Protein AF-A0A6G2JZ15-F1 (afdb_monomer_lite)

pLDDT: mean 70.69, std 23.56, range [24.02, 97.19]

Structure (mmCIF, N/CA/C/O backbone):
data_AF-A0A6G2JZ15-F1
#
_entry.id   AF-A0A6G2JZ15-F1
#
loop_
_atom_site.group_PDB
_atom_site.id
_atom_site.type_symbol
_atom_site.label_atom_id
_atom_site.label_alt_id
_atom_site.label_comp_id
_atom_site.label_asym_id
_atom_site.label_entity_id
_atom_site.label_seq_id
_atom_site.pdbx_PDB_ins_code
_atom_site.Cartn_x
_atom_site.Cartn_y
_atom_site.Cartn_z
_atom_site.occupancy
_atom_site.B_iso_or_equiv
_atom_site.auth_seq_id
_atom_site.auth_comp_id
_atom_site.auth_asym_id
_atom_site.auth_atom_id
_atom_site.pdbx_PDB_model_num
ATOM 1 N N . MET A 1 1 ? -26.105 -40.614 -36.475 1.00 41.75 1 MET A N 1
ATOM 2 C CA . MET A 1 1 ? -25.447 -39.891 -35.367 1.00 41.75 1 MET A CA 1
ATOM 3 C C . MET A 1 1 ? -25.647 -38.394 -35.591 1.00 41.75 1 MET A C 1
ATOM 5 O O . MET A 1 1 ? -24.882 -37.820 -36.356 1.00 41.75 1 MET A O 1
ATOM 9 N N . PRO A 1 2 ? -26.712 -37.770 -35.061 1.00 39.75 2 PRO A N 1
ATOM 10 C CA . PRO A 1 2 ? -26.898 -36.327 -35.156 1.00 39.75 2 PRO A CA 1
ATOM 11 C C . PRO A 1 2 ? -26.255 -35.610 -33.960 1.00 39.75 2 PRO A C 1
ATOM 13 O O . PRO A 1 2 ? -26.324 -36.085 -32.828 1.00 39.75 2 PRO A O 1
ATOM 16 N N . GLY A 1 3 ? -25.600 -34.485 -34.250 1.00 32.16 3 GLY A N 1
ATOM 17 C CA . GLY A 1 3 ? -24.850 -33.664 -33.303 1.00 32.16 3 GLY A CA 1
ATOM 18 C C . GLY A 1 3 ? -25.721 -32.895 -32.309 1.00 32.16 3 GLY A C 1
ATOM 19 O O . GLY A 1 3 ? -26.796 -32.397 -32.639 1.00 32.16 3 GLY A O 1
ATOM 20 N N . HIS A 1 4 ? -25.204 -32.786 -31.088 1.00 34.00 4 HIS A N 1
ATOM 21 C CA . HIS A 1 4 ? -25.719 -31.948 -30.010 1.00 34.00 4 HIS A CA 1
ATOM 22 C C . HIS A 1 4 ? -25.385 -30.463 -30.245 1.00 34.00 4 HIS A C 1
ATOM 24 O O . HIS A 1 4 ? -24.218 -30.145 -30.471 1.00 34.00 4 HIS A O 1
ATOM 30 N N . PRO A 1 5 ? -26.346 -29.534 -30.099 1.00 42.03 5 PRO A N 1
ATOM 31 C CA . PRO A 1 5 ? -26.052 -28.130 -29.846 1.00 42.03 5 PRO A CA 1
ATOM 32 C C . PRO A 1 5 ? -26.036 -27.829 -28.336 1.00 42.03 5 PRO A C 1
ATOM 34 O O . PRO A 1 5 ? -26.905 -28.272 -27.582 1.00 42.03 5 PRO A O 1
ATOM 37 N N . HIS A 1 6 ? -25.038 -27.053 -27.903 1.00 35.47 6 HIS A N 1
ATOM 38 C CA . HIS A 1 6 ? -24.908 -26.502 -26.549 1.00 35.47 6 HIS A CA 1
ATOM 39 C C . HIS A 1 6 ? -26.032 -25.491 -26.218 1.00 35.47 6 HIS A C 1
ATOM 41 O O . HIS A 1 6 ? -26.515 -24.801 -27.119 1.00 35.47 6 HIS A O 1
ATOM 47 N N . PRO A 1 7 ? -26.446 -25.355 -24.940 1.00 41.28 7 PRO A N 1
ATOM 48 C CA . PRO A 1 7 ? -27.577 -24.517 -24.555 1.00 41.28 7 PRO A CA 1
ATOM 49 C C . PRO A 1 7 ? -27.180 -23.054 -24.282 1.00 41.28 7 PRO A C 1
ATOM 51 O O . PRO A 1 7 ? -26.244 -22.770 -23.539 1.00 41.28 7 PRO A O 1
ATOM 54 N N . PHE A 1 8 ? -27.961 -22.119 -24.829 1.00 33.62 8 PHE A N 1
ATOM 55 C CA . PHE A 1 8 ? -28.006 -20.713 -24.410 1.00 33.62 8 PHE A CA 1
ATOM 56 C C . PHE A 1 8 ? -28.680 -20.571 -23.026 1.00 33.62 8 PHE A C 1
ATOM 58 O O . PHE A 1 8 ? -29.652 -21.285 -22.753 1.00 33.62 8 PHE A O 1
ATOM 65 N N . PRO A 1 9 ? -28.259 -19.628 -22.160 1.00 36.09 9 PRO A N 1
ATOM 66 C CA . PRO A 1 9 ? -28.927 -19.390 -20.885 1.00 36.09 9 PRO A CA 1
ATOM 67 C C . PRO A 1 9 ? -30.258 -18.637 -21.065 1.00 36.09 9 PRO A C 1
ATOM 69 O O . PRO A 1 9 ? -30.364 -17.653 -21.798 1.00 36.09 9 PRO A O 1
ATOM 72 N N . ARG A 1 10 ? -31.290 -19.112 -20.357 1.00 32.16 10 ARG A N 1
ATOM 73 C CA . ARG A 1 10 ? -32.639 -18.529 -20.299 1.00 32.16 10 ARG A CA 1
ATOM 74 C C . ARG A 1 10 ? -32.637 -17.193 -19.545 1.00 32.16 10 ARG A C 1
ATOM 76 O O . ARG A 1 10 ? -32.339 -17.144 -18.357 1.00 32.16 10 ARG A O 1
ATOM 83 N N . ILE A 1 11 ? -33.073 -16.133 -20.222 1.00 32.88 11 ILE A N 1
ATOM 84 C CA . ILE A 1 11 ? -33.403 -14.826 -19.639 1.00 32.88 11 ILE A CA 1
ATOM 85 C C . ILE A 1 11 ? -34.788 -14.926 -18.984 1.00 32.88 11 ILE A C 1
ATOM 87 O O . ILE A 1 11 ? -35.791 -15.097 -19.678 1.00 32.88 11 ILE A O 1
ATOM 91 N N . ALA A 1 12 ? -34.869 -14.797 -17.660 1.00 32.50 12 ALA A N 1
ATOM 92 C CA . ALA A 1 12 ? -36.145 -14.683 -16.957 1.00 32.50 12 ALA A CA 1
ATOM 93 C C . ALA A 1 12 ? -36.589 -13.210 -16.914 1.00 32.50 12 ALA A C 1
ATOM 95 O O . ALA A 1 12 ? -36.012 -12.395 -16.196 1.00 32.50 12 ALA A O 1
ATOM 96 N N . ARG A 1 13 ? -37.625 -12.854 -17.685 1.00 29.16 13 ARG A N 1
ATOM 97 C CA . ARG A 1 13 ? -38.306 -11.553 -17.580 1.00 29.16 13 ARG A CA 1
ATOM 98 C C . ARG A 1 13 ? -39.333 -11.623 -16.449 1.00 29.16 13 ARG A C 1
ATOM 100 O O . ARG A 1 13 ? -40.233 -12.455 -16.502 1.00 29.16 13 ARG A O 1
ATOM 107 N N . ARG A 1 14 ? -39.233 -10.740 -15.453 1.00 31.69 14 ARG A N 1
ATOM 108 C CA . ARG A 1 14 ? -40.329 -10.472 -14.509 1.00 31.69 14 ARG A CA 1
ATOM 109 C C . ARG A 1 14 ? -41.093 -9.228 -14.958 1.00 31.69 14 ARG A C 1
ATOM 111 O O . ARG A 1 14 ? -40.516 -8.154 -15.087 1.00 31.69 14 ARG A O 1
ATOM 118 N N . THR A 1 15 ? -42.387 -9.403 -15.193 1.00 33.66 15 THR A N 1
ATOM 119 C CA . THR A 1 15 ? -43.374 -8.347 -15.453 1.00 33.66 15 THR A CA 1
ATOM 120 C C . THR A 1 15 ? -43.718 -7.628 -14.139 1.00 33.66 15 THR A C 1
ATOM 122 O O . THR A 1 15 ? -43.907 -8.315 -13.132 1.00 33.66 15 THR A O 1
ATOM 125 N N . PRO A 1 16 ? -43.818 -6.287 -14.097 1.00 34.91 16 PRO A N 1
ATOM 126 C CA . PRO A 1 16 ? -44.194 -5.571 -12.882 1.00 34.91 16 PRO A CA 1
ATOM 127 C C . PRO A 1 16 ? -45.724 -5.468 -12.745 1.00 34.91 16 PRO A C 1
ATOM 129 O O . PRO A 1 16 ? -46.408 -5.027 -13.667 1.00 34.91 16 PRO A O 1
ATOM 132 N N . LEU A 1 17 ? -46.252 -5.850 -11.577 1.00 33.03 17 LEU A N 1
ATOM 133 C CA . LEU A 1 17 ? -47.589 -5.463 -11.111 1.00 33.03 17 LEU A CA 1
ATOM 134 C C . LEU A 1 17 ? -47.520 -4.040 -10.536 1.00 33.03 17 LEU A C 1
ATOM 136 O O . LEU A 1 17 ? -46.577 -3.699 -9.822 1.00 33.03 17 LEU A O 1
ATOM 140 N N . GLY A 1 18 ? -48.489 -3.203 -10.911 1.00 27.67 18 GLY A N 1
ATOM 141 C CA . GLY A 1 18 ? -48.449 -1.754 -10.731 1.00 27.67 18 GLY A CA 1
ATOM 142 C C . GLY A 1 18 ? -49.024 -1.199 -9.423 1.00 27.67 18 GLY A C 1
ATOM 143 O O . GLY A 1 18 ? -49.973 -1.752 -8.883 1.00 27.67 18 GLY A O 1
ATOM 144 N N . SER A 1 19 ? -48.493 -0.010 -9.074 1.00 29.89 19 SER A N 1
ATOM 145 C CA . SER A 1 19 ? -49.139 1.213 -8.516 1.00 29.89 19 SER A CA 1
ATOM 146 C C . SER A 1 19 ? -49.898 1.136 -7.167 1.00 29.89 19 SER A C 1
ATOM 148 O O . SER A 1 19 ? -50.261 0.040 -6.762 1.00 29.89 19 SER A O 1
ATOM 150 N N . PRO A 1 20 ? -50.196 2.260 -6.455 1.00 38.38 20 PRO A N 1
ATOM 151 C CA . PRO A 1 20 ? -50.029 3.688 -6.805 1.00 38.38 20 PRO A CA 1
ATOM 152 C C . PRO A 1 20 ? -49.422 4.591 -5.692 1.00 38.38 20 PRO A C 1
ATOM 154 O O . PRO A 1 20 ? -49.645 4.363 -4.512 1.00 38.38 20 PRO A O 1
ATOM 157 N N . TRP A 1 21 ? -48.757 5.695 -6.062 1.00 24.89 21 TRP A N 1
ATOM 158 C CA . TRP A 1 21 ? -48.617 6.909 -5.225 1.00 24.89 21 TRP A CA 1
ATOM 159 C C . TRP A 1 21 ? -48.702 8.169 -6.122 1.00 24.89 21 TRP A C 1
ATOM 161 O O . TRP A 1 21 ? -48.494 8.057 -7.334 1.00 24.89 21 TRP A O 1
ATOM 171 N N . PRO A 1 22 ? -49.110 9.335 -5.581 1.00 33.03 22 PRO A N 1
ATOM 172 C CA . PRO A 1 22 ? -49.890 10.336 -6.302 1.00 33.03 22 PRO A CA 1
ATOM 173 C C . PRO A 1 22 ? -49.058 11.373 -7.067 1.00 33.03 22 PRO A C 1
ATOM 175 O O . PRO A 1 22 ? -47.910 11.672 -6.749 1.00 33.03 22 PRO A O 1
ATOM 178 N N . ARG A 1 23 ? -49.718 11.952 -8.077 1.00 28.72 23 ARG A N 1
ATOM 179 C CA . ARG A 1 23 ? -49.274 13.090 -8.888 1.00 28.72 23 ARG A CA 1
ATOM 180 C C . ARG A 1 23 ? -49.108 14.346 -8.025 1.00 28.72 23 ARG A C 1
ATOM 182 O O . ARG A 1 23 ? -50.078 14.798 -7.425 1.00 28.72 23 ARG A O 1
ATOM 189 N N . ALA A 1 24 ? -47.929 14.959 -8.075 1.00 27.89 24 ALA A N 1
ATOM 190 C CA . ALA A 1 24 ? -47.740 16.371 -7.767 1.00 27.89 24 ALA A CA 1
ATOM 191 C C . ALA A 1 24 ? -47.213 17.067 -9.028 1.00 27.89 24 ALA A C 1
ATOM 193 O O . ALA A 1 24 ? -46.117 16.783 -9.509 1.00 27.89 24 ALA A O 1
ATOM 194 N N . CYS A 1 25 ? -48.059 17.925 -9.589 1.00 26.14 25 CYS A N 1
ATOM 195 C CA . CYS A 1 25 ? -47.770 18.805 -10.710 1.00 26.14 25 CYS A CA 1
ATOM 196 C C . CYS A 1 25 ? -46.835 19.929 -10.257 1.00 26.14 25 CYS A C 1
ATOM 198 O O . CYS A 1 25 ? -47.159 20.604 -9.286 1.00 26.14 25 CYS A O 1
ATOM 200 N N . TRP A 1 26 ? -45.761 20.198 -10.999 1.00 25.55 26 TRP A N 1
ATOM 201 C CA . TRP A 1 26 ? -45.122 21.515 -11.007 1.00 25.55 26 TRP A CA 1
ATOM 202 C C . TRP A 1 26 ? -44.773 21.894 -12.442 1.00 25.55 26 TRP A C 1
ATOM 204 O O . TRP A 1 26 ? -44.140 21.131 -13.171 1.00 25.55 26 TRP A O 1
ATOM 214 N N . GLY A 1 27 ? -45.317 23.042 -12.847 1.00 25.28 27 GLY A N 1
ATOM 215 C CA . GLY A 1 27 ? -45.256 23.596 -14.189 1.00 25.28 27 GLY A CA 1
ATOM 216 C C . GLY A 1 27 ? -43.895 24.190 -14.533 1.00 25.28 27 GLY A C 1
ATOM 217 O O . GLY A 1 27 ? -43.147 24.655 -13.676 1.00 25.28 27 GLY A O 1
ATOM 218 N N . ILE A 1 28 ? -43.619 24.160 -15.830 1.00 26.28 28 ILE A N 1
ATOM 219 C CA . ILE A 1 28 ? -42.477 24.772 -16.500 1.00 26.28 28 ILE A CA 1
ATOM 220 C C . ILE A 1 28 ? -42.764 26.271 -16.648 1.00 26.28 28 ILE A C 1
ATOM 222 O O . ILE A 1 28 ? -43.825 26.644 -17.148 1.00 26.28 28 ILE A O 1
ATOM 226 N N . GLN A 1 29 ? -41.821 27.122 -16.244 1.00 29.83 29 GLN A N 1
ATOM 227 C CA . GLN A 1 29 ? -41.781 28.531 -16.634 1.00 29.83 29 GLN A CA 1
ATOM 228 C C . GLN A 1 29 ? -40.379 28.879 -17.135 1.00 29.83 29 GLN A C 1
ATOM 230 O O . GLN A 1 29 ? -39.390 28.750 -16.413 1.00 29.83 29 GLN A O 1
ATOM 235 N N . ASP A 1 30 ? -40.335 29.309 -18.395 1.00 29.39 30 ASP A N 1
ATOM 236 C CA . ASP A 1 30 ? -39.179 29.872 -19.080 1.00 29.39 30 ASP A CA 1
ATOM 237 C C . ASP A 1 30 ? -38.808 31.240 -18.490 1.00 29.39 30 ASP A C 1
ATOM 239 O O . ASP A 1 30 ? -39.641 32.142 -18.402 1.00 29.39 30 ASP A O 1
ATOM 243 N N . GLY A 1 31 ? -37.532 31.420 -18.142 1.00 28.84 31 GLY A N 1
ATOM 244 C CA . GLY A 1 31 ? -36.977 32.691 -17.676 1.00 28.84 31 GLY A CA 1
ATOM 245 C C . GLY A 1 31 ? -35.624 32.974 -18.322 1.00 28.84 31 GLY A C 1
ATOM 246 O O . GLY A 1 31 ? -34.606 32.418 -17.917 1.00 28.84 31 GLY A O 1
ATOM 247 N N . ARG A 1 32 ? -35.613 33.850 -19.335 1.00 29.09 32 ARG A N 1
ATOM 248 C CA . ARG A 1 32 ? -34.398 34.452 -19.917 1.00 29.09 32 ARG A CA 1
ATOM 249 C C . ARG A 1 32 ? -33.651 35.279 -18.856 1.00 29.09 32 ARG A C 1
ATOM 251 O O . ARG A 1 32 ? -34.316 35.998 -18.114 1.00 29.09 32 ARG A O 1
ATOM 258 N N . PRO A 1 33 ? -32.308 35.307 -18.835 1.00 32.69 33 PRO A N 1
ATOM 259 C CA . PRO A 1 33 ? -31.580 36.265 -18.014 1.00 32.69 33 PRO A CA 1
ATOM 260 C C . PRO A 1 33 ? -31.367 37.596 -18.754 1.00 32.69 33 PRO A C 1
ATOM 262 O O . PRO A 1 33 ? -30.833 37.650 -19.862 1.00 32.69 33 PRO A O 1
ATOM 265 N N . SER A 1 34 ? -31.791 38.679 -18.106 1.00 29.12 34 SER A N 1
ATOM 266 C CA . SER A 1 34 ? -31.573 40.078 -18.476 1.00 29.12 34 SER A CA 1
ATOM 267 C C . SER A 1 34 ? -30.315 40.649 -17.808 1.00 29.12 34 SER A C 1
ATOM 269 O O . SER A 1 34 ? -30.103 40.486 -16.609 1.00 29.12 34 SER A O 1
ATOM 271 N N . VAL A 1 35 ? -29.509 41.350 -18.605 1.00 34.22 35 VAL A N 1
ATOM 272 C CA . VAL A 1 35 ? -28.308 42.120 -18.234 1.00 34.22 35 VAL A CA 1
ATOM 273 C C . VAL A 1 35 ? -28.685 43.400 -17.471 1.00 34.22 35 VAL A C 1
ATOM 275 O O . VAL A 1 35 ? -29.607 44.086 -17.916 1.00 34.22 35 VAL A O 1
ATOM 278 N N . PRO A 1 36 ? -27.938 43.823 -16.432 1.00 31.14 36 PRO A N 1
ATOM 279 C CA . PRO A 1 36 ? -27.950 45.206 -15.977 1.00 31.14 36 PRO A CA 1
ATOM 280 C C . PRO A 1 36 ? -26.708 45.991 -16.425 1.00 31.14 36 PRO A C 1
ATOM 282 O O . PRO A 1 36 ? -25.577 45.508 -16.447 1.00 31.14 36 PRO A O 1
ATOM 285 N N . ARG A 1 37 ? -26.994 47.240 -16.797 1.00 28.45 37 ARG A N 1
ATOM 286 C CA . ARG A 1 37 ? -26.118 48.303 -17.295 1.00 28.45 37 ARG A CA 1
ATOM 287 C C . ARG A 1 37 ? -25.274 48.943 -16.184 1.00 28.45 37 ARG A C 1
ATOM 289 O O . ARG A 1 37 ? -25.661 48.969 -15.022 1.00 28.45 37 ARG A O 1
ATOM 296 N N . GLN A 1 38 ? -24.162 49.522 -16.628 1.00 30.66 38 GLN A N 1
ATOM 297 C CA . GLN A 1 38 ? -23.183 50.343 -15.910 1.00 30.66 38 GLN A CA 1
ATOM 298 C C . GLN A 1 38 ? -23.761 51.620 -15.269 1.00 30.66 38 GLN A C 1
ATOM 300 O O . GLN A 1 38 ? -24.645 52.259 -15.837 1.00 30.66 38 GLN A O 1
ATOM 305 N N . GLY A 1 39 ? -23.135 52.048 -14.168 1.00 27.88 39 GLY A N 1
ATOM 306 C CA . GLY A 1 39 ? -23.089 53.431 -13.682 1.00 27.88 39 GLY A CA 1
ATOM 307 C C . GLY A 1 39 ? -21.654 53.744 -13.240 1.00 27.88 39 GLY A C 1
ATOM 308 O O . GLY A 1 39 ? -21.039 52.927 -12.557 1.00 27.88 39 GLY A O 1
ATOM 309 N N . GLY A 1 40 ? -21.097 54.865 -13.705 1.00 26.53 40 GLY A N 1
ATOM 310 C CA . GLY A 1 40 ? -19.699 55.257 -13.503 1.00 26.53 40 GLY A CA 1
ATOM 311 C C . GLY A 1 40 ? -19.504 56.429 -12.539 1.00 26.53 40 GLY A C 1
ATOM 312 O O . GLY A 1 40 ? -20.448 57.158 -12.257 1.00 26.53 40 GLY A O 1
ATOM 313 N N . ALA A 1 41 ? -18.256 56.572 -12.078 1.00 27.66 41 ALA A N 1
ATOM 314 C CA . ALA A 1 41 ? -17.522 57.753 -11.575 1.00 27.66 41 ALA A CA 1
ATOM 315 C C . ALA A 1 41 ? -16.411 57.204 -10.653 1.00 27.66 41 ALA A C 1
ATOM 317 O O . ALA A 1 41 ? -16.702 56.367 -9.811 1.00 27.66 41 ALA A O 1
ATOM 318 N N . GLY A 1 42 ? -15.128 57.546 -10.696 1.00 24.67 42 GLY A N 1
ATOM 319 C CA . GLY A 1 42 ? -14.306 58.475 -11.462 1.00 24.67 42 GLY A CA 1
ATOM 320 C C . GLY A 1 42 ? -13.011 58.654 -10.651 1.00 24.67 42 GLY A C 1
ATOM 321 O O . GLY A 1 42 ? -13.115 58.794 -9.439 1.00 24.67 42 GLY A O 1
ATOM 322 N N . ALA A 1 43 ? -11.823 58.605 -11.272 1.00 27.53 43 ALA A N 1
ATOM 323 C CA . ALA A 1 43 ? -10.600 59.278 -10.793 1.00 27.53 43 ALA A CA 1
ATOM 324 C C . ALA A 1 43 ? -9.376 59.040 -11.714 1.00 27.53 43 ALA A C 1
ATOM 326 O O . ALA A 1 43 ? -8.836 57.944 -11.775 1.00 27.53 43 ALA A O 1
ATOM 327 N N . VAL A 1 44 ? -8.963 60.131 -12.374 1.00 29.38 44 VAL A N 1
ATOM 328 C CA . VAL A 1 44 ? -7.591 60.681 -12.508 1.00 29.38 44 VAL A CA 1
ATOM 329 C C . VAL A 1 44 ? -6.472 59.885 -13.236 1.00 29.38 44 VAL A C 1
ATOM 331 O O . VAL A 1 44 ? -5.795 59.036 -12.672 1.00 29.38 44 VAL A O 1
ATOM 334 N N . ALA A 1 45 ? -6.270 60.291 -14.501 1.00 25.16 45 ALA A N 1
ATOM 335 C CA . ALA A 1 45 ? -5.042 60.579 -15.285 1.00 25.16 45 ALA A CA 1
ATOM 336 C C . ALA A 1 45 ? -3.628 60.329 -14.669 1.00 25.16 45 ALA A C 1
ATOM 338 O O . ALA A 1 45 ? -3.310 60.930 -13.649 1.00 25.16 45 ALA A O 1
ATOM 339 N N . THR A 1 46 ? -2.816 59.394 -15.222 1.00 24.56 46 THR A N 1
ATOM 340 C CA . THR A 1 46 ? -1.653 59.508 -16.191 1.00 24.56 46 THR A CA 1
ATOM 341 C C . THR A 1 46 ? -0.329 60.071 -15.621 1.00 24.56 46 THR A C 1
ATOM 343 O O . THR A 1 46 ? -0.397 60.828 -14.659 1.00 24.56 46 THR A O 1
ATOM 346 N N . PRO A 1 47 ? 0.874 59.842 -16.224 1.00 36.03 47 PRO A N 1
ATOM 347 C CA . PRO A 1 47 ? 1.310 58.968 -17.345 1.00 36.03 47 PRO A CA 1
ATOM 348 C C . PRO A 1 47 ? 2.549 58.099 -16.966 1.00 36.03 47 PRO A C 1
ATOM 350 O O . PRO A 1 47 ? 3.039 58.192 -15.853 1.00 36.03 47 PRO A O 1
ATOM 353 N N . GLY A 1 48 ? 3.170 57.218 -17.752 1.00 24.02 48 GLY A N 1
ATOM 354 C CA . GLY A 1 48 ? 3.133 56.769 -19.144 1.00 24.02 48 GLY A CA 1
ATOM 355 C C . GLY A 1 48 ? 4.465 56.032 -19.402 1.00 24.02 48 GLY A C 1
ATOM 356 O O . GLY A 1 48 ? 5.435 56.327 -18.713 1.00 24.02 48 GLY A O 1
ATOM 357 N N . LEU A 1 49 ? 4.511 55.073 -20.334 1.00 27.66 49 LEU A N 1
ATOM 358 C CA . LEU A 1 49 ? 5.671 54.753 -21.195 1.00 27.66 49 LEU A CA 1
ATOM 359 C C . LEU A 1 49 ? 5.355 53.525 -22.069 1.00 27.66 49 LEU A C 1
ATOM 361 O O . LEU A 1 49 ? 5.272 52.399 -21.594 1.00 27.66 49 LEU A O 1
ATOM 365 N N . THR A 1 50 ? 5.131 53.838 -23.349 1.00 29.45 50 THR A N 1
ATOM 366 C CA . THR A 1 50 ? 5.566 53.137 -24.574 1.00 29.45 50 THR A CA 1
ATOM 367 C C . THR A 1 50 ? 5.456 51.614 -24.691 1.00 29.45 50 THR A C 1
ATOM 369 O O . THR A 1 50 ? 6.124 50.842 -24.012 1.00 29.45 50 THR A O 1
ATOM 372 N N . GLN A 1 51 ? 4.672 51.236 -25.704 1.00 29.33 51 GLN A N 1
ATOM 373 C CA . GLN A 1 51 ? 4.674 49.962 -26.413 1.00 29.33 51 GLN A CA 1
ATOM 374 C C . GLN A 1 51 ? 6.075 49.582 -26.911 1.00 29.33 51 GLN A C 1
ATOM 376 O O . GLN A 1 51 ? 6.775 50.432 -27.456 1.00 29.33 51 GLN A O 1
ATOM 381 N N . ASP A 1 52 ? 6.391 48.289 -26.857 1.00 26.27 52 ASP A N 1
ATOM 382 C CA . ASP A 1 52 ? 7.158 47.653 -27.923 1.00 26.27 52 ASP A CA 1
ATOM 383 C C . ASP A 1 52 ? 6.563 46.272 -28.233 1.00 26.27 52 ASP A C 1
ATOM 385 O O . ASP A 1 52 ? 6.168 45.515 -27.341 1.00 26.27 52 ASP A O 1
ATOM 389 N N . VAL A 1 53 ? 6.411 46.005 -29.525 1.00 28.44 53 VAL A N 1
ATOM 390 C CA . VAL A 1 53 ? 5.758 44.838 -30.111 1.00 28.44 53 VAL A CA 1
ATOM 391 C C . VAL A 1 53 ? 6.845 43.987 -30.745 1.00 28.44 53 VAL A C 1
ATOM 393 O O . VAL A 1 53 ? 7.507 44.422 -31.677 1.00 28.44 53 VAL A O 1
ATOM 396 N N . GLY A 1 54 ? 6.925 42.727 -30.323 1.00 26.34 54 GLY A N 1
ATOM 397 C CA . GLY A 1 54 ? 7.468 41.659 -31.156 1.00 26.34 54 GLY A CA 1
ATOM 398 C C . GLY A 1 54 ? 8.786 41.070 -30.678 1.00 26.34 54 GLY A C 1
ATOM 399 O O . GLY A 1 54 ? 9.857 41.558 -31.006 1.00 26.34 54 GLY A O 1
ATOM 400 N N . SER A 1 55 ? 8.712 39.901 -30.043 1.00 27.64 55 SER A N 1
ATOM 401 C CA . SER A 1 55 ? 9.626 38.798 -30.362 1.00 27.64 55 SER A CA 1
ATOM 402 C C . SER A 1 55 ? 8.944 37.476 -30.013 1.00 27.64 55 SER A C 1
ATOM 404 O O . SER A 1 55 ? 8.697 37.168 -28.849 1.00 27.64 55 SER A O 1
ATOM 406 N N . VAL A 1 56 ? 8.601 36.703 -31.040 1.00 31.11 56 VAL A N 1
ATOM 407 C CA . VAL A 1 56 ? 8.218 35.292 -30.917 1.00 31.11 56 VAL A CA 1
ATOM 408 C C . VAL A 1 56 ? 9.452 34.528 -30.415 1.00 31.11 56 VAL A C 1
ATOM 410 O O . VAL A 1 56 ? 10.500 34.645 -31.052 1.00 31.11 56 VAL A O 1
ATOM 413 N N . PRO A 1 57 ? 9.393 33.771 -29.303 1.00 32.25 57 PRO A N 1
ATOM 414 C CA . PRO A 1 57 ? 10.542 32.987 -28.875 1.00 32.25 57 PRO A CA 1
ATOM 415 C C . PRO A 1 57 ? 10.774 31.810 -29.844 1.00 32.25 57 PRO A C 1
ATOM 417 O O . PRO A 1 57 ? 9.807 31.187 -30.295 1.00 32.25 57 PRO A O 1
ATOM 420 N N . PRO A 1 58 ? 12.038 31.500 -30.186 1.00 32.97 58 PRO A N 1
ATOM 421 C CA . PRO A 1 58 ? 12.379 30.404 -31.088 1.00 32.97 58 PRO A CA 1
ATOM 422 C C . PRO A 1 58 ? 12.047 29.039 -30.456 1.00 32.97 58 PRO A C 1
ATOM 424 O O . PRO A 1 58 ? 11.935 28.930 -29.231 1.00 32.97 58 PRO A O 1
ATOM 427 N N . PRO A 1 59 ? 11.889 27.972 -31.262 1.00 28.69 59 PRO A N 1
ATOM 428 C CA . PRO A 1 59 ? 11.630 26.638 -30.737 1.00 28.69 59 PRO A CA 1
ATOM 429 C C . PRO A 1 59 ? 12.839 26.151 -29.926 1.00 28.69 59 PRO A C 1
ATOM 431 O O . PRO A 1 59 ? 13.939 26.030 -30.461 1.00 28.69 59 PRO A O 1
ATOM 434 N N . LEU A 1 60 ? 12.616 25.850 -28.643 1.00 30.05 60 LEU A N 1
ATOM 435 C CA . LEU A 1 60 ? 13.571 25.201 -27.740 1.00 30.05 60 LEU A CA 1
ATOM 436 C C . LEU A 1 60 ? 13.888 23.775 -28.232 1.00 30.05 60 LEU A C 1
ATOM 438 O O . LEU A 1 60 ? 13.321 22.787 -27.768 1.00 30.05 60 LEU A O 1
ATOM 442 N N . ARG A 1 61 ? 14.805 23.675 -29.194 1.00 33.25 61 ARG A N 1
ATOM 443 C CA . ARG A 1 61 ? 15.827 22.626 -29.183 1.00 33.25 61 ARG A CA 1
ATOM 444 C C . ARG A 1 61 ? 16.869 23.053 -28.143 1.00 33.25 61 ARG A C 1
ATOM 446 O O . ARG A 1 61 ? 17.167 24.236 -28.051 1.00 33.25 61 ARG A O 1
ATOM 453 N N . ASP A 1 62 ? 17.350 22.091 -27.363 1.00 29.67 62 ASP A N 1
ATOM 454 C CA . ASP A 1 62 ? 18.434 22.227 -26.370 1.00 29.67 62 ASP A CA 1
ATOM 455 C C . ASP A 1 62 ? 18.011 22.597 -24.932 1.00 29.67 62 ASP A C 1
ATOM 457 O O . ASP A 1 62 ? 18.600 23.447 -24.274 1.00 29.67 62 ASP A O 1
ATOM 461 N N . ALA A 1 63 ? 17.014 21.881 -24.396 1.00 25.98 63 ALA A N 1
ATOM 462 C CA . ALA A 1 63 ? 16.714 21.827 -22.954 1.00 25.98 63 ALA A CA 1
ATOM 463 C C . ALA A 1 63 ? 16.981 20.434 -22.334 1.00 25.98 63 ALA A C 1
ATOM 465 O O . ALA A 1 63 ? 16.356 20.064 -21.341 1.00 25.98 63 ALA A O 1
ATOM 466 N N . ALA A 1 64 ? 17.876 19.640 -22.936 1.00 26.61 64 ALA A N 1
ATOM 467 C CA . ALA A 1 64 ? 18.257 18.313 -22.437 1.00 26.61 64 ALA A CA 1
ATOM 468 C C . ALA A 1 64 ? 19.476 18.331 -21.489 1.00 26.61 64 ALA A C 1
ATOM 470 O O . ALA A 1 64 ? 19.640 17.392 -20.718 1.00 26.61 64 ALA A O 1
ATOM 471 N N . ASP A 1 65 ? 20.264 19.414 -21.462 1.00 25.45 65 ASP A N 1
ATOM 472 C CA . ASP A 1 65 ? 21.565 19.435 -20.767 1.00 25.45 65 ASP A CA 1
ATOM 473 C C . ASP A 1 65 ? 21.590 20.233 -19.446 1.00 25.45 65 ASP A C 1
ATOM 475 O O . ASP A 1 65 ? 22.649 20.428 -18.853 1.00 25.45 65 ASP A O 1
ATOM 479 N N . ALA A 1 66 ? 20.436 20.671 -18.929 1.00 24.83 66 ALA A N 1
ATOM 480 C CA . ALA A 1 66 ? 20.359 21.509 -17.720 1.00 24.83 66 ALA A CA 1
ATOM 481 C C . ALA A 1 66 ? 19.480 20.936 -16.590 1.00 24.83 66 ALA A C 1
ATOM 483 O O . ALA A 1 66 ? 18.935 21.682 -15.776 1.00 24.83 66 ALA A O 1
ATOM 484 N N . LEU A 1 67 ? 19.354 19.610 -16.502 1.00 28.92 67 LEU A N 1
ATOM 485 C CA . LEU A 1 67 ? 18.854 18.937 -15.302 1.00 28.92 67 LEU A CA 1
ATOM 486 C C . LEU A 1 67 ? 19.949 18.016 -14.776 1.00 28.92 67 LEU A C 1
ATOM 488 O O . LEU A 1 67 ? 20.125 16.895 -15.247 1.00 28.92 67 LEU A O 1
ATOM 492 N N . GLY A 1 68 ? 20.695 18.539 -13.800 1.00 24.23 68 GLY A N 1
ATOM 493 C CA . GLY A 1 68 ? 21.672 17.790 -13.024 1.00 24.23 68 GLY A CA 1
ATOM 494 C C . GLY A 1 68 ? 21.091 16.454 -12.573 1.00 24.23 68 GLY A C 1
ATOM 495 O O . GLY A 1 68 ? 19.970 16.382 -12.060 1.00 24.23 68 GLY A O 1
ATOM 496 N N . GLY A 1 69 ? 21.862 15.400 -12.832 1.00 25.56 69 GLY A N 1
ATOM 497 C CA . GLY A 1 69 ? 21.495 14.024 -12.561 1.00 25.56 69 GLY A CA 1
ATOM 498 C C . GLY A 1 69 ? 21.023 13.848 -11.126 1.00 25.56 69 GLY A C 1
ATOM 499 O O . GLY A 1 69 ? 21.766 14.056 -10.170 1.00 25.56 69 GLY A O 1
ATOM 500 N N . VAL A 1 70 ? 19.778 13.406 -10.983 1.00 29.59 70 VAL A N 1
ATOM 501 C CA . VAL A 1 70 ? 19.350 12.714 -9.774 1.00 29.59 70 VAL A CA 1
ATOM 502 C C . VAL A 1 70 ? 20.047 11.358 -9.820 1.00 29.59 70 VAL A C 1
ATOM 504 O O . VAL A 1 70 ? 19.562 10.421 -10.457 1.00 29.59 70 VAL A O 1
ATOM 507 N N . GLU A 1 71 ? 21.233 11.275 -9.218 1.00 28.62 71 GLU A N 1
ATOM 508 C CA . GLU A 1 71 ? 21.935 10.011 -9.017 1.00 28.62 71 GLU A CA 1
ATOM 509 C C . GLU A 1 71 ? 20.998 9.042 -8.285 1.00 28.62 71 GLU A C 1
ATOM 511 O O . GLU A 1 71 ? 20.644 9.213 -7.118 1.00 28.62 71 GLU A O 1
ATOM 516 N N . SER A 1 72 ? 20.539 8.025 -9.013 1.00 35.19 72 SER A N 1
ATOM 517 C CA . SER A 1 72 ? 19.823 6.891 -8.437 1.00 35.19 72 SER A CA 1
ATOM 518 C C . SER A 1 72 ? 20.816 6.090 -7.585 1.00 35.19 72 SER A C 1
ATOM 520 O O . SER A 1 72 ? 21.844 5.678 -8.123 1.00 35.19 72 SER A O 1
ATOM 522 N N . PRO A 1 73 ? 20.552 5.811 -6.294 1.00 34.84 73 PRO A N 1
ATOM 523 C CA . PRO A 1 73 ? 21.528 5.182 -5.402 1.00 34.84 73 PRO A CA 1
ATOM 524 C C . PRO A 1 73 ? 21.580 3.653 -5.573 1.00 34.84 73 PRO A C 1
ATOM 526 O O . PRO A 1 73 ? 21.598 2.893 -4.608 1.00 34.84 73 PRO A O 1
ATOM 529 N N . THR A 1 74 ? 21.581 3.168 -6.814 1.00 41.09 74 THR A N 1
ATOM 530 C CA . THR A 1 74 ? 21.898 1.776 -7.152 1.00 41.09 74 THR A CA 1
ATOM 531 C C . THR A 1 74 ? 22.441 1.771 -8.574 1.00 41.09 74 THR A C 1
ATOM 533 O O . THR A 1 74 ? 21.719 2.054 -9.528 1.00 41.09 74 THR A O 1
ATOM 536 N N . LYS A 1 75 ? 23.745 1.531 -8.719 1.00 40.84 75 LYS A N 1
ATOM 537 C CA . LYS A 1 75 ? 24.427 1.518 -10.015 1.00 40.84 75 LYS A CA 1
ATOM 538 C C . LYS A 1 75 ? 24.032 0.232 -10.747 1.00 40.84 75 LYS A C 1
ATOM 540 O O . LYS A 1 75 ? 24.652 -0.808 -10.557 1.00 40.84 75 L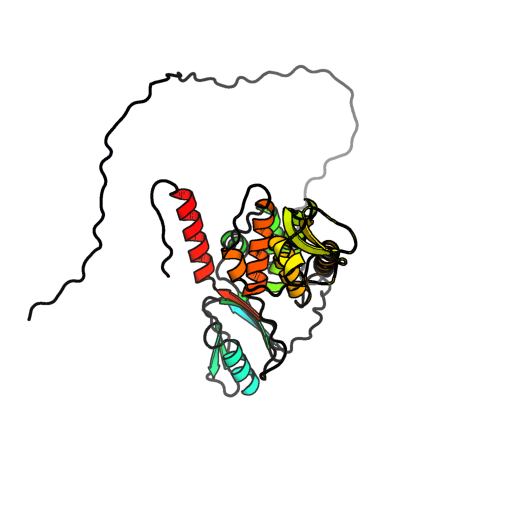YS A O 1
ATOM 545 N N . TYR A 1 76 ? 22.936 0.287 -11.500 1.00 51.06 76 TYR A N 1
ATOM 546 C CA . TYR A 1 76 ? 22.489 -0.823 -12.342 1.00 51.06 76 TYR A CA 1
ATOM 547 C C . TYR A 1 76 ? 23.522 -1.083 -13.447 1.00 51.06 76 TYR A C 1
ATOM 549 O O . TYR A 1 76 ? 24.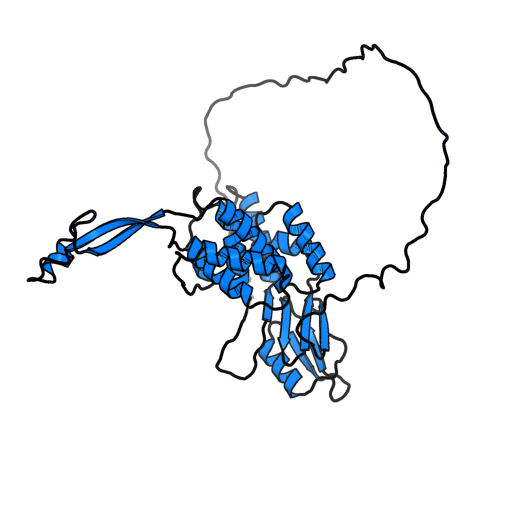048 -0.142 -14.040 1.00 51.06 76 TYR A O 1
ATOM 557 N N . VAL A 1 77 ? 23.797 -2.356 -13.719 1.00 56.06 77 VAL A N 1
ATOM 558 C CA . VAL A 1 77 ? 24.699 -2.817 -14.785 1.00 56.06 77 VAL A CA 1
ATOM 559 C C . VAL A 1 77 ? 24.016 -2.689 -16.151 1.00 56.06 77 VAL A C 1
ATOM 561 O O . VAL A 1 77 ? 24.674 -2.364 -17.134 1.00 56.06 77 VAL A O 1
ATOM 564 N N . ALA A 1 78 ? 22.691 -2.872 -16.212 1.00 64.88 78 ALA A N 1
ATOM 565 C CA . ALA A 1 78 ? 21.895 -2.676 -17.423 1.00 64.88 78 ALA A CA 1
ATOM 566 C C . ALA A 1 78 ? 20.441 -2.299 -17.093 1.00 64.88 78 ALA A C 1
ATOM 568 O O . ALA A 1 78 ? 19.857 -2.796 -16.126 1.00 64.88 78 ALA A O 1
ATOM 569 N N . ARG A 1 79 ? 19.829 -1.439 -17.916 1.00 72.44 79 ARG A N 1
ATOM 570 C CA . ARG A 1 79 ? 18.402 -1.092 -17.833 1.00 72.44 79 ARG A CA 1
ATOM 571 C C . ARG A 1 79 ? 17.701 -1.491 -19.124 1.00 72.44 79 ARG A C 1
ATOM 573 O O . ARG A 1 79 ? 18.030 -0.976 -20.187 1.00 72.44 79 ARG A O 1
ATOM 580 N N . LEU A 1 80 ? 16.684 -2.334 -19.002 1.00 78.75 80 LEU A N 1
ATOM 581 C CA . LEU A 1 80 ? 15.809 -2.743 -20.089 1.00 78.75 80 LEU A CA 1
ATOM 582 C C . LEU A 1 80 ? 14.426 -2.125 -19.894 1.00 78.75 80 LEU A C 1
ATOM 584 O O . LEU A 1 80 ? 13.807 -2.300 -18.848 1.00 78.75 80 LEU A O 1
ATOM 588 N N . THR A 1 81 ? 13.925 -1.415 -20.903 1.00 79.38 81 THR A N 1
ATOM 589 C CA . THR A 1 81 ? 12.548 -0.908 -20.912 1.00 79.38 81 THR A CA 1
ATOM 590 C C . THR A 1 81 ? 11.752 -1.606 -22.001 1.00 79.38 81 THR A C 1
ATOM 592 O O . THR A 1 81 ? 12.103 -1.525 -23.172 1.00 79.38 81 THR A O 1
ATOM 595 N N . LEU A 1 82 ? 10.661 -2.252 -21.608 1.00 81.62 82 LEU A N 1
ATOM 596 C CA . LEU A 1 82 ? 9.719 -2.932 -22.487 1.00 81.62 82 LEU A CA 1
ATOM 597 C C . LEU A 1 82 ? 8.337 -2.310 -22.346 1.00 81.62 82 LEU A C 1
ATOM 599 O O . LEU A 1 82 ? 7.988 -1.746 -21.310 1.00 81.62 82 LEU A O 1
ATOM 603 N N . GLN A 1 83 ? 7.528 -2.436 -23.388 1.00 77.88 83 GLN A N 1
ATOM 604 C CA . GLN A 1 83 ? 6.081 -2.292 -23.261 1.00 77.88 83 GLN A CA 1
ATOM 605 C C . GLN A 1 83 ? 5.465 -3.679 -23.072 1.00 77.88 83 GLN A C 1
ATOM 607 O O . GLN A 1 83 ? 6.001 -4.666 -23.572 1.00 77.88 83 GLN A O 1
ATOM 612 N N . GLU A 1 84 ? 4.343 -3.762 -22.364 1.00 77.69 84 GLU A N 1
ATOM 613 C CA . GLU A 1 84 ? 3.570 -5.005 -22.247 1.00 77.69 84 GLU A CA 1
ATOM 614 C C . GLU A 1 84 ? 3.284 -5.621 -23.638 1.00 77.69 84 GLU A C 1
ATOM 616 O O . GLU A 1 84 ? 2.981 -4.909 -24.604 1.00 77.69 84 GLU A O 1
ATOM 621 N N . HIS A 1 85 ? 3.374 -6.949 -23.756 1.00 81.12 85 HIS A N 1
ATOM 622 C CA . HIS A 1 85 ? 3.279 -7.707 -25.016 1.00 81.12 85 HIS A CA 1
ATOM 623 C C . HIS A 1 85 ? 4.305 -7.329 -26.100 1.00 81.12 85 HIS A C 1
ATOM 625 O O . HIS A 1 85 ? 4.017 -7.465 -27.293 1.00 81.12 85 HIS A O 1
ATOM 631 N N . ARG A 1 86 ? 5.480 -6.818 -25.720 1.00 83.25 86 ARG A N 1
ATOM 632 C CA . ARG A 1 86 ? 6.591 -6.571 -26.647 1.00 83.25 86 ARG A CA 1
ATOM 633 C C . ARG A 1 86 ? 7.818 -7.378 -26.257 1.00 83.25 86 ARG A C 1
ATOM 635 O O . ARG A 1 86 ? 8.070 -7.620 -25.076 1.00 83.25 86 ARG A O 1
ATOM 642 N N . ASN A 1 87 ? 8.591 -7.715 -27.278 1.00 83.62 87 ASN A N 1
ATOM 643 C CA . ASN A 1 87 ? 9.888 -8.346 -27.137 1.00 83.62 87 ASN A CA 1
ATOM 644 C C . ASN A 1 87 ? 10.961 -7.260 -27.052 1.00 83.62 87 ASN A C 1
ATOM 646 O O . ASN A 1 87 ? 10.829 -6.194 -27.661 1.00 83.62 87 ASN A O 1
ATOM 650 N N . SER A 1 88 ? 12.026 -7.541 -26.313 1.00 84.12 88 SER A N 1
ATOM 651 C CA . SER A 1 88 ? 13.248 -6.754 -26.353 1.00 84.12 88 SER A CA 1
ATOM 652 C C . SER A 1 88 ? 13.964 -6.943 -27.689 1.00 84.12 88 SER A C 1
ATOM 654 O O . SER A 1 88 ? 13.767 -7.941 -28.390 1.00 84.12 88 SER A O 1
ATOM 656 N N . GLU A 1 89 ? 14.863 -6.019 -28.009 1.00 83.69 89 GLU A N 1
ATOM 657 C CA . GLU A 1 89 ? 15.987 -6.360 -28.883 1.00 83.69 89 GLU A CA 1
ATOM 658 C C . GLU A 1 89 ? 16.846 -7.447 -28.204 1.00 83.69 89 GLU A C 1
ATOM 660 O O . GLU A 1 89 ? 16.784 -7.578 -26.976 1.00 83.69 89 GLU A O 1
ATOM 665 N N . PRO A 1 90 ? 17.608 -8.263 -28.950 1.00 84.62 90 PRO A N 1
ATOM 666 C CA . PRO A 1 90 ? 18.540 -9.216 -28.356 1.00 84.62 90 PRO A CA 1
ATOM 667 C C . PRO A 1 90 ? 19.551 -8.511 -27.447 1.00 84.62 90 PRO A C 1
ATOM 669 O O . PRO A 1 90 ? 20.220 -7.569 -27.866 1.00 84.62 90 PRO A O 1
ATOM 672 N N . LEU A 1 91 ? 19.672 -8.970 -26.204 1.00 83.81 91 LEU A N 1
ATOM 673 C CA . LEU A 1 91 ? 20.540 -8.365 -25.194 1.00 83.81 91 LEU A CA 1
ATOM 674 C C . LEU A 1 91 ? 21.640 -9.344 -24.793 1.00 83.81 91 LEU A C 1
ATOM 676 O O . LEU A 1 91 ? 21.346 -10.531 -24.627 1.00 83.81 91 LEU A O 1
ATOM 680 N N . PRO A 1 92 ? 22.876 -8.871 -24.571 1.00 83.62 92 PRO A N 1
ATOM 681 C CA . PRO A 1 92 ? 23.917 -9.706 -23.998 1.00 83.62 92 PRO A CA 1
ATOM 682 C C . PRO A 1 92 ? 23.565 -9.996 -22.535 1.00 83.62 92 PRO A C 1
ATOM 684 O O . PRO A 1 92 ? 23.607 -9.101 -21.691 1.00 83.62 92 PRO A O 1
ATOM 687 N N . LEU A 1 93 ? 23.204 -11.243 -22.239 1.00 83.75 93 LEU A N 1
ATOM 688 C CA . LEU A 1 93 ? 22.929 -11.730 -20.887 1.00 83.75 93 LEU A CA 1
ATOM 689 C C . LEU A 1 93 ? 23.721 -13.013 -20.661 1.00 83.75 93 LEU A C 1
ATOM 691 O O . LEU A 1 93 ? 23.833 -13.843 -21.563 1.00 83.75 93 LEU A O 1
ATOM 695 N N . THR A 1 94 ? 24.258 -13.193 -19.455 1.00 85.75 94 THR A N 1
ATOM 696 C CA . THR A 1 94 ? 24.838 -14.489 -19.090 1.00 85.75 94 THR A CA 1
ATOM 697 C C . THR A 1 94 ? 23.730 -15.526 -18.920 1.00 85.75 94 THR A C 1
ATOM 699 O O . THR A 1 94 ? 22.601 -15.184 -18.566 1.00 85.75 94 THR A O 1
ATOM 702 N N . ASP A 1 95 ? 24.050 -16.806 -19.104 1.00 84.25 95 ASP A N 1
ATOM 703 C CA . ASP A 1 95 ? 23.077 -17.890 -18.909 1.00 84.25 95 ASP A CA 1
ATOM 704 C C . ASP A 1 95 ? 22.487 -17.882 -17.489 1.00 84.25 95 ASP A C 1
ATOM 706 O O . ASP A 1 95 ? 21.300 -18.147 -17.298 1.00 84.25 95 ASP A O 1
ATOM 710 N N . ALA A 1 96 ? 23.293 -17.498 -16.492 1.00 82.50 96 ALA A N 1
ATOM 711 C CA . ALA A 1 96 ? 22.842 -17.321 -15.116 1.00 82.50 96 ALA A CA 1
ATOM 712 C C . ALA A 1 96 ? 21.817 -16.179 -14.991 1.00 82.50 96 ALA A C 1
ATOM 714 O O . ALA A 1 96 ? 20.761 -16.374 -14.395 1.00 82.50 96 ALA A O 1
ATOM 715 N N . GLN A 1 97 ? 22.080 -15.020 -15.608 1.00 81.94 97 GLN A N 1
ATOM 716 C CA . GLN A 1 97 ? 21.156 -13.879 -15.610 1.00 81.94 97 GLN A CA 1
ATOM 717 C C . GLN A 1 97 ? 19.861 -14.191 -16.366 1.00 81.94 97 GLN A C 1
ATOM 719 O O . GLN A 1 97 ? 18.778 -13.845 -15.897 1.00 81.94 97 GLN A O 1
ATOM 724 N N . ALA A 1 98 ? 19.950 -14.864 -17.515 1.00 83.25 98 ALA A N 1
ATOM 725 C CA . ALA A 1 98 ? 18.786 -15.279 -18.290 1.00 83.25 98 ALA A CA 1
ATOM 726 C C . ALA A 1 98 ? 17.931 -16.297 -17.519 1.00 83.25 98 ALA A C 1
ATOM 728 O O . ALA A 1 98 ? 16.713 -16.133 -17.417 1.00 83.25 98 ALA A O 1
ATOM 729 N N . GLY A 1 99 ? 18.562 -17.301 -16.902 1.00 80.94 99 GLY A N 1
ATOM 730 C CA . GLY A 1 99 ? 17.889 -18.284 -16.052 1.00 80.94 99 GLY A CA 1
ATOM 731 C C . GLY A 1 99 ? 17.240 -17.658 -14.815 1.00 80.94 99 GLY A C 1
ATOM 732 O O . GLY A 1 99 ? 16.104 -17.988 -14.467 1.00 80.94 99 GLY A O 1
ATOM 733 N N . ALA A 1 100 ? 17.918 -16.706 -14.176 1.00 78.38 100 ALA A N 1
ATOM 734 C CA . ALA A 1 100 ? 17.405 -15.993 -13.015 1.00 78.38 100 ALA A CA 1
ATOM 735 C C . ALA A 1 100 ? 16.262 -15.019 -13.380 1.00 78.38 100 ALA A C 1
ATOM 737 O O . ALA A 1 100 ? 15.264 -14.956 -12.663 1.00 78.38 100 ALA A O 1
ATOM 738 N N . LEU A 1 101 ? 16.320 -14.336 -14.532 1.00 78.44 101 LEU A N 1
ATOM 739 C CA . LEU A 1 101 ? 15.202 -13.527 -15.040 1.00 78.44 101 LEU A CA 1
ATOM 740 C C . LEU A 1 101 ? 13.994 -14.392 -15.394 1.00 78.44 101 LEU A C 1
ATOM 742 O O . LEU A 1 101 ? 12.865 -14.023 -15.071 1.00 78.44 101 LEU A O 1
ATOM 746 N N . ASN A 1 102 ? 14.216 -15.547 -16.020 1.00 80.81 102 ASN A N 1
ATOM 747 C CA . ASN A 1 102 ? 13.139 -16.461 -16.382 1.00 80.81 102 ASN A CA 1
ATOM 748 C C . ASN A 1 102 ? 12.477 -17.079 -15.138 1.00 80.81 102 ASN A C 1
ATOM 750 O O . ASN A 1 102 ? 11.251 -17.169 -15.065 1.00 80.81 102 ASN A O 1
ATOM 754 N N . SER A 1 103 ? 13.265 -17.441 -14.119 1.00 76.31 103 SER A N 1
ATOM 755 C CA . SER A 1 103 ? 12.741 -17.975 -12.856 1.00 76.31 103 SER A CA 1
ATOM 756 C C . SER A 1 103 ? 12.029 -16.909 -12.014 1.00 76.31 103 SER A C 1
ATOM 758 O O . SER A 1 103 ? 10.953 -17.178 -11.480 1.00 76.31 103 SER A O 1
ATOM 760 N N . ALA A 1 104 ? 12.554 -15.679 -11.956 1.00 69.81 104 ALA A N 1
ATOM 761 C CA . ALA A 1 104 ? 11.913 -14.552 -11.274 1.00 69.81 104 ALA A CA 1
ATOM 762 C C . ALA A 1 104 ? 10.645 -14.063 -11.998 1.00 69.81 104 ALA A C 1
ATOM 764 O O . ALA A 1 104 ? 9.666 -13.676 -11.355 1.00 69.81 104 ALA A O 1
ATOM 765 N N . GLY A 1 105 ? 10.648 -14.092 -13.334 1.00 65.38 105 GLY A N 1
ATOM 766 C CA . GLY A 1 105 ? 9.490 -13.808 -14.185 1.00 65.38 105 GLY A CA 1
ATOM 767 C C . GLY A 1 105 ? 8.446 -14.930 -14.184 1.00 65.38 105 GLY A C 1
ATOM 768 O O . GLY A 1 105 ? 7.279 -14.680 -14.502 1.00 65.38 105 GLY A O 1
ATOM 769 N N . GLY A 1 106 ? 8.859 -16.149 -13.814 1.00 63.47 106 GLY A N 1
ATOM 770 C CA . GLY A 1 106 ? 8.031 -17.347 -13.680 1.00 63.47 106 GLY A CA 1
ATOM 771 C C . GLY A 1 106 ? 7.294 -17.756 -14.957 1.00 63.47 106 GLY A C 1
ATOM 772 O O . GLY A 1 106 ? 6.226 -18.354 -14.851 1.00 63.47 106 GLY A O 1
ATOM 773 N N . GLY A 1 107 ? 7.764 -17.327 -16.139 1.00 65.12 107 GLY A N 1
ATOM 774 C CA . GLY A 1 107 ? 7.025 -17.420 -17.410 1.00 65.12 107 GLY A CA 1
ATOM 775 C C . GLY A 1 107 ? 5.672 -16.686 -17.421 1.00 65.12 107 GLY A C 1
ATOM 776 O O . GLY A 1 107 ? 4.916 -16.785 -18.381 1.00 65.12 107 GLY A O 1
ATOM 777 N N . ARG A 1 108 ? 5.335 -15.975 -16.338 1.00 69.69 108 ARG A N 1
ATOM 778 C CA . ARG A 1 108 ? 4.044 -15.314 -16.116 1.00 69.69 108 ARG A CA 1
ATOM 779 C C . ARG A 1 108 ? 4.119 -13.830 -16.444 1.00 69.69 108 ARG A C 1
ATOM 781 O O . ARG A 1 108 ? 3.192 -13.280 -17.029 1.00 69.69 108 ARG A O 1
ATOM 788 N N . TYR A 1 109 ? 5.203 -13.178 -16.033 1.00 75.81 109 TYR A N 1
ATOM 789 C CA . TYR A 1 109 ? 5.411 -11.740 -16.234 1.00 75.81 109 TYR A CA 1
ATOM 790 C C . TYR A 1 109 ? 6.292 -11.474 -17.451 1.00 75.81 109 TYR A C 1
ATOM 792 O O . TYR A 1 109 ? 6.017 -10.562 -18.234 1.00 75.81 109 TYR A O 1
ATOM 800 N N . LEU A 1 110 ? 7.331 -12.299 -17.590 1.00 79.94 110 LEU A N 1
ATOM 801 C CA . LEU A 1 110 ? 8.330 -12.250 -18.644 1.00 79.94 110 LEU A CA 1
ATOM 802 C C . LEU A 1 110 ? 8.648 -13.677 -19.108 1.00 79.94 110 LEU A C 1
ATOM 804 O O . LEU A 1 110 ? 8.687 -14.584 -18.270 1.00 79.94 110 LEU A O 1
ATOM 808 N N . SER A 1 111 ? 8.947 -13.844 -20.394 1.00 83.75 111 SER A N 1
ATOM 809 C CA . SER A 1 111 ? 9.664 -15.008 -20.922 1.00 83.75 111 SER A CA 1
ATOM 810 C C . SER A 1 111 ? 11.041 -14.582 -21.427 1.00 83.75 111 SER A C 1
ATOM 812 O O . SER A 1 111 ? 11.218 -13.456 -21.898 1.00 83.75 111 SER A O 1
ATOM 814 N N . VAL A 1 112 ? 12.030 -15.463 -21.283 1.00 86.81 112 VAL A N 1
ATOM 815 C CA . VAL A 1 112 ? 13.401 -15.228 -21.749 1.00 86.81 112 VAL A CA 1
ATOM 816 C C . VAL A 1 112 ? 13.801 -16.382 -22.656 1.00 86.81 112 VAL A C 1
ATOM 818 O O . VAL A 1 112 ? 13.809 -17.534 -22.225 1.00 86.81 112 VAL A O 1
ATOM 821 N N . GLU A 1 113 ? 14.111 -16.071 -23.910 1.00 88.81 113 GLU A N 1
ATOM 822 C CA . GLU A 1 113 ? 14.429 -17.045 -24.957 1.00 88.81 113 GLU A CA 1
ATOM 823 C C . GLU A 1 113 ? 15.785 -16.709 -25.595 1.00 88.81 113 GLU A C 1
ATOM 825 O O . GLU A 1 113 ? 16.138 -15.530 -25.687 1.00 88.81 113 GLU A O 1
ATOM 830 N N . PRO A 1 114 ? 16.587 -17.708 -26.004 1.00 88.69 114 PRO A N 1
ATOM 831 C CA . PRO A 1 114 ? 17.852 -17.447 -26.682 1.00 88.69 114 PRO A CA 1
ATOM 832 C C . PRO A 1 114 ? 17.591 -16.761 -28.028 1.00 88.69 114 PRO A C 1
ATOM 834 O O . PRO A 1 114 ? 16.696 -17.157 -28.774 1.00 88.69 114 PRO A O 1
ATOM 837 N N . ALA A 1 115 ? 18.367 -15.723 -28.337 1.00 88.31 115 ALA A N 1
ATOM 838 C CA . ALA A 1 115 ? 18.298 -15.045 -29.626 1.00 88.31 115 ALA A CA 1
ATOM 839 C C . ALA A 1 115 ? 19.104 -15.803 -30.697 1.00 88.31 115 ALA A C 1
ATOM 841 O O . ALA A 1 115 ? 19.877 -16.710 -30.391 1.00 88.31 115 ALA A O 1
ATOM 842 N N . GLU A 1 116 ? 18.964 -15.396 -31.962 1.00 86.31 116 GLU A N 1
ATOM 843 C CA . GLU A 1 116 ? 19.744 -15.966 -33.074 1.00 86.31 116 GLU A CA 1
ATOM 844 C C . GLU A 1 116 ? 21.261 -15.799 -32.872 1.00 86.31 116 GLU A C 1
ATOM 846 O O . GLU A 1 116 ? 22.049 -16.656 -33.272 1.00 86.31 116 GLU A O 1
ATOM 851 N N . THR A 1 117 ? 21.673 -14.709 -32.218 1.00 85.88 117 THR A N 1
ATOM 852 C CA . THR A 1 117 ? 23.073 -14.449 -31.871 1.00 85.88 117 THR A CA 1
ATOM 853 C C . THR A 1 117 ? 23.459 -15.208 -30.594 1.00 85.88 117 THR A C 1
ATOM 855 O O . THR A 1 117 ? 22.856 -14.966 -29.544 1.00 85.88 117 THR A O 1
ATOM 858 N N . PRO A 1 118 ? 24.504 -16.059 -30.615 1.00 86.25 118 PRO A N 1
ATOM 859 C CA . PRO A 1 118 ? 24.983 -16.747 -29.417 1.00 86.25 118 PRO A CA 1
ATOM 860 C C . PRO A 1 118 ? 25.327 -15.779 -28.274 1.00 86.25 118 PRO A C 1
ATOM 862 O O . PRO A 1 118 ? 25.894 -14.705 -28.494 1.00 86.25 118 PRO A O 1
ATOM 865 N N . GLY A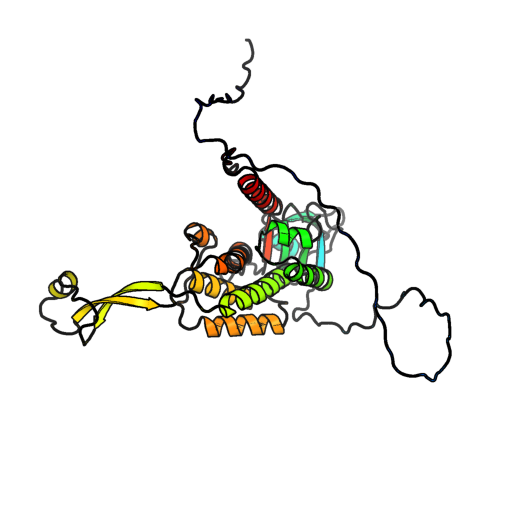 1 119 ? 24.971 -16.155 -27.043 1.00 82.88 119 GLY A N 1
ATOM 866 C CA . GLY A 1 119 ? 25.168 -15.321 -25.849 1.00 82.88 119 GLY A CA 1
ATOM 867 C C . GLY A 1 119 ? 24.239 -14.105 -25.756 1.00 82.88 119 GLY A C 1
ATOM 868 O O . GLY A 1 119 ? 24.406 -13.280 -24.858 1.00 82.88 119 GLY A O 1
ATOM 869 N N . HIS A 1 120 ? 23.273 -13.975 -26.671 1.00 88.00 120 HIS A N 1
ATOM 870 C CA . HIS A 1 120 ? 22.214 -12.979 -26.585 1.00 88.00 120 HIS A CA 1
ATOM 871 C C . HIS A 1 120 ? 20.876 -13.643 -26.292 1.00 88.00 120 HIS A C 1
ATOM 873 O O . HIS A 1 120 ? 20.586 -14.755 -26.731 1.00 88.00 120 HIS A O 1
ATOM 879 N N . TRP A 1 121 ? 20.045 -12.914 -25.566 1.00 89.00 121 TRP A N 1
ATOM 880 C CA . TRP A 1 121 ? 18.747 -13.369 -25.105 1.00 89.00 121 TRP A CA 1
ATOM 881 C C . TRP A 1 121 ? 17.693 -12.319 -25.431 1.00 89.00 121 TRP A C 1
ATOM 883 O O . TRP A 1 121 ? 17.946 -11.114 -25.359 1.00 89.00 121 TRP A O 1
ATOM 893 N N . GLN A 1 122 ? 16.504 -12.778 -25.790 1.00 89.44 122 GLN A N 1
ATOM 894 C CA . GLN A 1 122 ? 15.337 -11.948 -26.020 1.00 89.44 122 GLN A CA 1
ATOM 895 C C . GLN A 1 122 ? 14.375 -12.086 -24.841 1.00 89.44 122 GLN A C 1
ATOM 897 O O . GLN A 1 122 ? 14.007 -13.189 -24.442 1.00 89.44 122 GLN A O 1
ATOM 902 N N . VAL A 1 123 ? 13.966 -10.951 -24.278 1.00 87.50 123 VAL A N 1
ATOM 903 C CA . VAL A 1 123 ? 13.033 -10.882 -23.152 1.00 87.50 123 VAL A CA 1
ATOM 904 C C . VAL A 1 123 ? 11.687 -10.388 -23.661 1.00 87.50 123 VAL A C 1
ATOM 906 O O . VAL A 1 123 ? 11.594 -9.291 -24.210 1.00 87.50 123 VAL A O 1
ATOM 909 N N . THR A 1 124 ? 10.631 -11.162 -23.450 1.00 86.50 124 THR A N 1
ATOM 910 C CA . THR A 1 124 ? 9.267 -10.800 -23.846 1.00 86.50 124 THR A CA 1
ATOM 911 C C . THR A 1 124 ? 8.441 -10.470 -22.620 1.00 86.50 124 THR A C 1
ATOM 913 O O . THR A 1 124 ? 8.368 -11.264 -21.687 1.00 86.50 124 THR A O 1
ATOM 916 N N . ALA A 1 125 ? 7.796 -9.305 -22.616 1.00 84.69 125 ALA A N 1
ATOM 917 C CA . ALA A 1 125 ? 6.861 -8.930 -21.564 1.00 84.69 125 ALA A CA 1
ATOM 918 C C . ALA A 1 125 ? 5.430 -9.371 -21.893 1.00 84.69 125 ALA A C 1
ATOM 920 O O . ALA A 1 125 ? 4.988 -9.235 -23.031 1.00 84.69 125 ALA A O 1
ATOM 921 N N . HIS A 1 126 ? 4.675 -9.842 -20.898 1.00 85.31 126 HIS A N 1
ATOM 922 C CA . HIS A 1 126 ? 3.264 -10.226 -21.059 1.00 85.31 126 HIS A CA 1
ATOM 923 C C . HIS A 1 126 ? 2.311 -9.085 -20.652 1.00 85.31 126 HIS A C 1
ATOM 925 O O . HIS A 1 126 ? 2.589 -7.929 -20.958 1.00 85.31 126 HIS A O 1
ATOM 931 N N . ASN A 1 127 ? 1.187 -9.388 -19.989 1.00 80.19 127 ASN A N 1
ATOM 932 C CA . ASN A 1 127 ? 0.134 -8.449 -19.559 1.00 80.19 127 ASN A CA 1
ATOM 933 C C . ASN A 1 127 ? 0.420 -7.753 -18.213 1.00 80.19 127 ASN A C 1
ATOM 935 O O . ASN A 1 127 ? -0.503 -7.277 -17.545 1.00 80.19 127 ASN A O 1
ATOM 939 N N . TYR A 1 128 ? 1.679 -7.751 -17.778 1.00 81.62 128 TYR A N 1
ATOM 940 C CA . TYR A 1 128 ? 2.091 -7.194 -16.494 1.00 81.62 128 TYR A CA 1
ATOM 941 C C . TYR A 1 128 ? 2.898 -5.924 -16.685 1.00 81.62 128 TYR A C 1
ATOM 943 O O . TYR A 1 128 ? 3.691 -5.817 -17.612 1.00 81.62 128 TYR A O 1
ATOM 951 N N . VAL A 1 129 ? 2.725 -4.974 -15.774 1.00 81.19 129 VAL A N 1
ATOM 952 C CA . VAL A 1 129 ? 3.423 -3.689 -15.795 1.00 81.19 129 VAL A CA 1
ATOM 953 C C . VAL A 1 129 ? 4.108 -3.471 -14.457 1.00 81.19 129 VAL A C 1
ATOM 955 O O . VAL A 1 129 ? 3.521 -3.710 -13.402 1.00 81.19 129 VAL A O 1
ATOM 958 N N . GLY A 1 130 ? 5.345 -2.983 -14.488 1.00 79.38 130 GLY A N 1
ATOM 959 C CA . GLY A 1 130 ? 6.118 -2.736 -13.281 1.00 79.38 130 GLY A CA 1
ATOM 960 C C . GLY A 1 130 ? 7.611 -2.928 -13.480 1.00 79.38 130 GLY A C 1
ATOM 961 O O . GLY A 1 130 ? 8.122 -2.704 -14.573 1.00 79.38 130 GLY A O 1
ATOM 962 N N . SER A 1 131 ? 8.327 -3.285 -12.419 1.00 78.50 131 SER A N 1
ATOM 963 C CA . SER A 1 131 ? 9.783 -3.414 -12.454 1.00 78.50 131 SER A CA 1
ATOM 964 C C . SER A 1 131 ? 10.279 -4.651 -11.721 1.00 78.50 131 SER A C 1
ATOM 966 O O . SER A 1 131 ? 9.794 -4.951 -10.631 1.00 78.50 131 SER A O 1
ATOM 968 N N . ILE A 1 132 ? 11.272 -5.325 -12.297 1.00 78.00 132 ILE A N 1
ATOM 969 C CA . ILE A 1 132 ? 12.077 -6.365 -11.651 1.00 78.00 132 ILE A CA 1
ATOM 970 C C . ILE A 1 132 ? 13.513 -5.856 -11.588 1.00 78.00 132 ILE A C 1
ATOM 972 O O . ILE A 1 132 ? 14.044 -5.371 -12.588 1.00 78.00 132 ILE A O 1
ATOM 976 N N . LEU A 1 133 ? 14.124 -5.960 -10.412 1.00 75.31 133 LEU A N 1
ATOM 977 C CA . LEU A 1 133 ? 15.553 -5.761 -10.223 1.00 75.31 133 LEU A CA 1
ATOM 978 C C . LEU A 1 133 ? 16.199 -7.106 -9.909 1.00 75.31 133 LEU A C 1
ATOM 980 O O . LEU A 1 133 ? 15.806 -7.729 -8.935 1.00 75.31 133 LEU A O 1
ATOM 984 N N . LEU A 1 134 ? 17.174 -7.529 -10.706 1.00 75.19 134 LEU A N 1
ATOM 985 C CA . LEU A 1 134 ? 17.844 -8.818 -10.563 1.00 75.19 134 LEU A CA 1
ATOM 986 C C . LEU A 1 134 ? 19.299 -8.701 -11.023 1.00 75.19 134 LEU A C 1
ATOM 988 O O . LEU A 1 134 ? 19.526 -8.248 -12.138 1.00 75.19 134 LEU A O 1
ATOM 992 N N . ASP A 1 135 ? 20.275 -9.079 -10.195 1.00 72.06 135 ASP A N 1
ATOM 993 C CA . ASP A 1 135 ? 21.708 -9.103 -10.553 1.00 72.06 135 ASP A CA 1
ATOM 994 C C . ASP A 1 135 ? 22.217 -7.826 -11.253 1.00 72.06 135 ASP A C 1
ATOM 996 O O . ASP A 1 135 ? 22.973 -7.859 -12.224 1.00 72.06 135 ASP A O 1
ATOM 1000 N N . GLY A 1 136 ? 21.755 -6.662 -10.783 1.00 70.25 136 GLY A N 1
ATOM 1001 C CA . GLY A 1 136 ? 22.099 -5.359 -11.362 1.00 70.25 136 GLY A CA 1
ATOM 1002 C C . GLY A 1 136 ? 21.375 -5.020 -12.672 1.00 70.25 136 GLY A C 1
ATOM 1003 O O . GLY A 1 136 ? 21.575 -3.926 -13.198 1.00 70.25 136 GLY A O 1
ATOM 1004 N N . ILE A 1 137 ? 20.510 -5.897 -13.179 1.00 75.50 137 ILE A N 1
ATOM 1005 C CA . ILE A 1 137 ? 19.627 -5.658 -14.320 1.00 75.50 137 ILE A CA 1
ATOM 1006 C C . ILE A 1 137 ? 18.285 -5.141 -13.816 1.00 75.50 137 ILE A C 1
ATOM 1008 O O . ILE A 1 137 ? 17.610 -5.774 -13.004 1.00 75.50 137 ILE A O 1
ATOM 1012 N N . GLN A 1 138 ? 17.869 -3.993 -14.338 1.00 78.06 138 GLN A N 1
ATOM 1013 C CA . GLN A 1 138 ? 16.540 -3.451 -14.104 1.00 78.06 138 GLN A CA 1
ATOM 1014 C C . GLN A 1 138 ? 15.674 -3.655 -15.347 1.00 78.06 138 GLN A C 1
ATOM 1016 O O . GLN A 1 138 ? 15.897 -3.002 -16.366 1.00 78.06 138 GLN A O 1
ATOM 1021 N N . VAL A 1 139 ? 14.658 -4.511 -15.250 1.00 80.19 139 VAL A N 1
ATOM 1022 C CA . VAL A 1 139 ? 13.627 -4.658 -16.284 1.00 80.19 139 VAL A CA 1
ATOM 1023 C C . VAL A 1 139 ? 12.416 -3.828 -15.890 1.00 80.19 139 VAL A C 1
ATOM 1025 O O . VAL A 1 139 ? 11.816 -4.058 -14.843 1.00 80.19 139 VAL A O 1
ATOM 1028 N N . LEU A 1 140 ? 12.052 -2.865 -16.728 1.00 81.44 140 LEU A N 1
ATOM 1029 C CA . LEU A 1 140 ? 10.869 -2.026 -16.591 1.00 81.44 140 LEU A CA 1
ATOM 1030 C C . LEU A 1 140 ? 9.872 -2.384 -17.689 1.00 81.44 140 LEU A C 1
ATOM 1032 O O . LEU A 1 140 ? 10.151 -2.164 -18.864 1.00 81.44 140 LEU A O 1
ATOM 1036 N N . VAL A 1 141 ? 8.688 -2.855 -17.313 1.00 82.06 141 VAL A N 1
ATOM 1037 C CA . VAL A 1 141 ? 7.572 -3.057 -18.240 1.00 82.06 141 VAL A CA 1
ATOM 1038 C C . VAL A 1 141 ? 6.582 -1.906 -18.099 1.00 82.06 141 VAL A C 1
ATOM 1040 O O . VAL A 1 141 ? 6.137 -1.595 -16.993 1.00 82.06 141 VAL A O 1
ATOM 1043 N N . ARG A 1 142 ? 6.245 -1.257 -19.216 1.00 80.50 142 ARG A N 1
ATOM 1044 C CA . ARG A 1 142 ? 5.354 -0.091 -19.301 1.00 80.50 142 ARG A CA 1
ATOM 1045 C C . ARG A 1 142 ? 3.976 -0.486 -19.857 1.00 80.50 142 ARG A C 1
ATOM 1047 O O . ARG A 1 142 ? 3.913 -1.335 -20.748 1.00 80.50 142 ARG A O 1
ATOM 1054 N N . PRO A 1 143 ? 2.887 0.155 -19.393 1.00 79.62 143 PRO A N 1
ATOM 1055 C CA . PRO A 1 143 ? 1.554 -0.094 -19.936 1.00 79.62 143 PRO A CA 1
ATOM 1056 C C . PRO A 1 143 ? 1.428 0.471 -21.357 1.00 79.62 143 PRO A C 1
ATOM 1058 O O . PRO A 1 143 ? 2.073 1.471 -21.684 1.00 79.62 143 PRO A O 1
ATOM 1061 N N . LYS A 1 144 ? 0.542 -0.104 -22.186 1.00 82.19 144 LYS A N 1
ATOM 1062 C CA . LYS A 1 144 ? 0.162 0.482 -23.491 1.00 82.19 144 LYS A CA 1
ATOM 1063 C C . LYS A 1 144 ? -0.662 1.757 -23.341 1.00 82.19 144 LYS A C 1
ATOM 1065 O O . LYS A 1 144 ? -0.701 2.587 -24.247 1.00 82.19 144 LYS A O 1
ATOM 1070 N N . ILE A 1 145 ? -1.352 1.899 -22.213 1.00 78.19 145 ILE A N 1
ATOM 1071 C CA . ILE A 1 145 ? -2.147 3.083 -21.897 1.00 78.19 145 ILE A CA 1
ATOM 1072 C C . ILE A 1 145 ? -1.301 4.133 -21.166 1.00 78.19 145 ILE A C 1
ATOM 1074 O O . ILE A 1 145 ? -0.412 3.777 -20.391 1.00 78.19 145 ILE A O 1
ATOM 1078 N N . PRO A 1 146 ? -1.599 5.434 -21.336 1.00 73.81 146 PRO A N 1
ATOM 1079 C CA . PRO A 1 146 ? -0.979 6.480 -20.531 1.00 73.81 146 PRO A CA 1
ATOM 1080 C C . PRO A 1 146 ? -1.170 6.221 -19.034 1.00 73.81 146 PRO A C 1
ATOM 1082 O O . PRO A 1 146 ? -2.267 5.852 -18.611 1.00 73.81 146 PRO A O 1
ATOM 1085 N N . LEU A 1 147 ? -0.145 6.474 -18.215 1.00 68.88 147 LEU A N 1
ATOM 1086 C CA . LEU A 1 147 ? -0.182 6.092 -16.798 1.00 68.88 147 LEU A CA 1
ATOM 1087 C C . LEU A 1 147 ? -1.261 6.829 -15.991 1.00 68.88 147 LEU A C 1
ATOM 1089 O O . LEU A 1 147 ? -1.796 6.280 -15.033 1.00 68.88 147 LEU A O 1
ATOM 1093 N N . ARG A 1 148 ? -1.679 8.024 -16.421 1.00 69.94 148 ARG A N 1
ATOM 1094 C CA . ARG A 1 148 ? -2.880 8.676 -15.874 1.00 69.94 148 ARG A CA 1
ATOM 1095 C C . ARG A 1 148 ? -4.094 7.744 -15.806 1.00 69.94 148 ARG A C 1
ATOM 1097 O O . ARG A 1 148 ? -4.850 7.758 -14.840 1.00 69.94 148 ARG A O 1
ATOM 1104 N N . ASN A 1 149 ? -4.248 6.893 -16.817 1.00 76.62 149 ASN A N 1
ATOM 1105 C CA . ASN A 1 149 ? -5.344 5.948 -16.887 1.00 76.62 149 ASN A CA 1
ATOM 1106 C C . ASN A 1 149 ? -5.122 4.788 -15.912 1.00 76.62 149 ASN A C 1
ATOM 1108 O O . ASN A 1 149 ? -6.100 4.280 -15.386 1.00 76.62 149 ASN A O 1
ATOM 1112 N N . LEU A 1 150 ? -3.876 4.419 -15.590 1.00 76.44 150 LEU A N 1
ATOM 1113 C CA . LEU A 1 150 ? -3.595 3.421 -14.555 1.00 76.44 150 LEU A CA 1
ATOM 1114 C C . LEU A 1 150 ? -4.166 3.856 -13.200 1.00 76.44 150 LEU A C 1
ATOM 1116 O O . LEU A 1 150 ? -4.868 3.080 -12.562 1.00 76.44 150 LEU A O 1
ATOM 1120 N N . PHE A 1 151 ? -3.947 5.106 -12.784 1.00 72.50 151 PHE A N 1
ATOM 1121 C CA . PHE A 1 151 ? -4.499 5.616 -11.522 1.00 72.50 151 PHE A CA 1
ATOM 1122 C C . PHE A 1 151 ? -6.035 5.668 -11.516 1.00 72.50 151 PHE A C 1
ATOM 1124 O O . PHE A 1 151 ? -6.654 5.429 -10.476 1.00 72.50 151 PHE A O 1
ATOM 1131 N N . LEU A 1 152 ? -6.661 5.901 -12.678 1.00 72.50 152 LEU A N 1
ATOM 1132 C CA . LEU A 1 152 ? -8.113 5.762 -12.840 1.00 72.50 152 LEU A CA 1
ATOM 1133 C C . LEU A 1 152 ? -8.567 4.307 -12.661 1.00 72.50 152 LEU A C 1
ATOM 1135 O O . LEU A 1 152 ? -9.560 4.070 -11.970 1.00 72.50 152 LEU A O 1
ATOM 1139 N N . LEU A 1 153 ? -7.841 3.350 -13.248 1.00 75.12 153 LEU A N 1
ATOM 1140 C CA . LEU A 1 153 ? -8.140 1.921 -13.131 1.00 75.12 153 LEU A CA 1
ATOM 1141 C C . LEU A 1 153 ? -7.971 1.407 -11.693 1.00 75.12 153 LEU A C 1
ATOM 1143 O O . LEU A 1 153 ? -8.750 0.572 -11.244 1.00 75.12 153 LEU A O 1
ATOM 1147 N N . LEU A 1 154 ? -7.007 1.947 -10.942 1.00 69.62 154 LEU A N 1
ATOM 1148 C CA . LEU A 1 154 ? -6.799 1.621 -9.525 1.00 69.62 154 LEU A CA 1
ATOM 1149 C C . LEU A 1 154 ? -7.921 2.149 -8.610 1.00 69.62 154 LEU A C 1
ATOM 1151 O O . LEU A 1 154 ? -7.931 1.834 -7.421 1.00 69.62 154 LEU A O 1
ATOM 1155 N N . GLU A 1 155 ? -8.868 2.936 -9.142 1.00 64.88 155 GLU A N 1
ATOM 1156 C CA . GLU A 1 155 ? -9.980 3.549 -8.409 1.00 64.88 155 GLU A CA 1
ATOM 1157 C C . GLU A 1 155 ? -9.571 4.141 -7.053 1.00 64.88 155 GLU A C 1
ATOM 1159 O O . GLU A 1 155 ? -10.213 3.912 -6.016 1.00 64.88 155 GLU A O 1
ATOM 1164 N N . VAL A 1 156 ? -8.489 4.912 -7.042 1.00 58.78 156 VAL A N 1
ATOM 1165 C CA . VAL A 1 156 ? -7.921 5.393 -5.779 1.00 58.78 156 VAL A CA 1
ATOM 1166 C C . VAL A 1 156 ? -8.830 6.423 -5.091 1.00 58.78 156 VAL A C 1
ATOM 1168 O O . VAL A 1 156 ? -8.633 6.759 -3.934 1.00 58.78 156 VAL A O 1
ATOM 1171 N N . GLY A 1 157 ? -9.907 6.868 -5.749 1.00 54.66 157 GLY A N 1
ATOM 1172 C CA . GLY A 1 157 ? -10.940 7.706 -5.129 1.00 54.66 157 GLY A CA 1
ATOM 1173 C C . GLY A 1 157 ? -10.469 9.127 -4.809 1.00 54.66 157 GLY A C 1
ATOM 1174 O O . GLY A 1 157 ? -11.127 9.824 -4.043 1.00 54.66 157 GLY A O 1
ATOM 1175 N N . LEU A 1 158 ? -9.342 9.543 -5.392 1.00 56.56 158 LEU A N 1
ATOM 1176 C CA . LEU A 1 158 ? -8.731 10.856 -5.211 1.00 56.56 158 LEU A CA 1
ATOM 1177 C C . LEU A 1 158 ? -9.165 11.858 -6.281 1.00 56.56 158 LEU A C 1
ATOM 1179 O O . LEU A 1 158 ? -9.733 11.489 -7.316 1.00 56.56 158 LEU A O 1
ATOM 1183 N N . ARG A 1 159 ? -8.904 13.144 -6.014 1.00 58.81 159 ARG A N 1
ATOM 1184 C CA . ARG A 1 159 ? -9.211 14.229 -6.948 1.00 58.81 159 ARG A CA 1
ATOM 1185 C C . ARG A 1 159 ? -8.308 14.098 -8.170 1.00 58.81 159 ARG A C 1
ATOM 1187 O O . ARG A 1 159 ? -7.172 13.648 -8.080 1.00 58.81 159 ARG A O 1
ATOM 1194 N N . GLU A 1 160 ? -8.818 14.523 -9.321 1.00 64.31 160 GLU A N 1
ATOM 1195 C CA . GLU A 1 160 ? -8.120 14.389 -10.602 1.00 64.31 160 GLU A CA 1
ATOM 1196 C C . GLU A 1 160 ? -6.716 15.013 -10.610 1.00 64.31 160 GLU A C 1
ATOM 1198 O O . GLU A 1 160 ? -5.803 14.488 -11.240 1.00 64.31 160 GLU A O 1
ATOM 1203 N N . GLN A 1 161 ? -6.533 16.104 -9.870 1.00 63.44 161 GLN A N 1
ATOM 1204 C CA . GLN A 1 161 ? -5.259 16.806 -9.787 1.00 63.44 161 GLN A CA 1
ATOM 1205 C C . GLN A 1 161 ? -4.171 15.978 -9.081 1.00 63.44 161 GLN A C 1
ATOM 1207 O O . GLN A 1 161 ? -3.030 15.975 -9.532 1.00 63.44 161 GLN A O 1
ATOM 1212 N N . ASP A 1 162 ? -4.534 15.222 -8.040 1.00 63.56 162 ASP A N 1
ATOM 1213 C CA . ASP A 1 162 ? -3.577 14.528 -7.169 1.00 63.56 162 ASP A CA 1
ATOM 1214 C C . ASP A 1 162 ? -2.848 13.395 -7.906 1.00 63.56 162 ASP A C 1
ATOM 1216 O O . ASP A 1 162 ? -1.664 13.163 -7.681 1.00 63.56 162 ASP A O 1
ATOM 1220 N N . TRP A 1 163 ? -3.529 12.694 -8.820 1.00 64.38 163 TRP A N 1
ATOM 1221 C CA . TRP A 1 163 ? -2.887 11.640 -9.612 1.00 64.38 163 TRP A CA 1
ATOM 1222 C C . TRP A 1 163 ? -2.195 12.164 -10.879 1.00 64.38 163 TRP A C 1
ATOM 1224 O O . TRP A 1 163 ? -1.345 11.463 -11.434 1.00 64.38 163 TRP A O 1
ATOM 1234 N N . ARG A 1 164 ? -2.519 13.376 -11.362 1.00 66.56 164 ARG A N 1
ATOM 1235 C CA . ARG A 1 164 ? -1.856 13.981 -12.537 1.00 66.56 164 ARG A CA 1
ATOM 1236 C C . ARG A 1 164 ? -0.387 14.279 -12.259 1.00 66.56 164 ARG A C 1
ATOM 1238 O O . ARG A 1 164 ? 0.460 13.957 -13.092 1.00 66.56 164 ARG A O 1
ATOM 1245 N N . ASP A 1 165 ? -0.094 14.830 -11.086 1.00 67.19 165 ASP A N 1
ATOM 1246 C CA . ASP A 1 165 ? 1.279 15.113 -10.661 1.00 67.19 165 ASP A CA 1
ATOM 1247 C C . ASP A 1 165 ? 2.111 13.826 -10.568 1.00 67.19 165 ASP A C 1
ATOM 1249 O O . ASP A 1 165 ? 3.284 13.801 -10.948 1.00 67.19 165 ASP A O 1
ATOM 1253 N N . GLU A 1 166 ? 1.483 12.730 -10.142 1.00 66.50 166 GLU A N 1
ATOM 1254 C CA . GLU A 1 166 ? 2.128 11.425 -10.026 1.00 66.50 166 GLU A CA 1
ATOM 1255 C C . GLU A 1 166 ? 2.383 10.764 -11.386 1.00 66.50 166 GLU A C 1
ATOM 1257 O O . GLU A 1 166 ? 3.449 10.194 -11.624 1.00 66.50 166 GLU A O 1
ATOM 1262 N N . ALA A 1 167 ? 1.431 10.885 -12.317 1.00 64.00 167 ALA A N 1
ATOM 1263 C CA . ALA A 1 167 ? 1.622 10.449 -13.695 1.00 64.00 167 ALA A CA 1
ATOM 1264 C C . ALA A 1 167 ? 2.806 11.189 -14.346 1.00 64.00 167 ALA A C 1
ATOM 1266 O O . ALA A 1 167 ? 3.660 10.550 -14.961 1.00 64.00 167 ALA A O 1
ATOM 1267 N N . ALA A 1 168 ? 2.917 12.504 -14.130 1.00 65.88 168 ALA A N 1
ATOM 1268 C CA . ALA A 1 168 ? 4.049 13.302 -14.601 1.00 65.88 168 ALA A CA 1
ATOM 1269 C C . ALA A 1 168 ? 5.371 12.924 -13.905 1.00 65.88 168 ALA A C 1
ATOM 1271 O O . ALA A 1 168 ? 6.431 12.896 -14.532 1.00 65.88 168 ALA A O 1
ATOM 1272 N N . PHE A 1 169 ? 5.339 12.611 -12.606 1.00 64.75 169 PHE A N 1
ATOM 1273 C CA . PHE A 1 169 ? 6.510 12.124 -11.877 1.00 64.75 169 PHE A CA 1
ATOM 1274 C C . PHE A 1 169 ? 7.008 10.778 -12.416 1.00 64.75 169 PHE A C 1
ATOM 1276 O O . PHE A 1 169 ? 8.214 10.598 -12.595 1.00 64.75 169 PHE A O 1
ATOM 1283 N N . TYR A 1 170 ? 6.108 9.851 -12.733 1.00 63.00 170 TYR A N 1
ATOM 1284 C CA . TYR A 1 170 ? 6.477 8.583 -13.356 1.00 63.00 170 TYR A CA 1
ATOM 1285 C C . TYR A 1 170 ? 7.058 8.763 -14.759 1.00 63.00 170 TYR A C 1
ATOM 1287 O O . TYR A 1 170 ? 8.051 8.119 -15.090 1.00 63.00 170 TYR A O 1
ATOM 1295 N N . GLU A 1 171 ? 6.477 9.642 -15.580 1.00 64.06 171 GLU A N 1
ATOM 1296 C CA . GLU A 1 171 ? 7.005 9.923 -16.921 1.00 64.06 171 GLU A CA 1
ATOM 1297 C C . GLU A 1 171 ? 8.470 10.382 -16.877 1.00 64.06 171 GLU A C 1
ATOM 1299 O O . GLU A 1 171 ? 9.238 10.034 -17.772 1.00 64.06 171 GLU A O 1
ATOM 1304 N N . ARG A 1 172 ? 8.874 11.069 -15.799 1.00 64.12 172 ARG A N 1
ATOM 1305 C CA . ARG A 1 172 ? 10.262 11.490 -15.551 1.00 64.12 172 ARG A CA 1
ATOM 1306 C C . ARG A 1 172 ? 11.136 10.419 -14.891 1.00 64.12 172 ARG A C 1
ATOM 1308 O O . ARG A 1 172 ? 12.297 10.277 -15.254 1.00 64.12 172 ARG A O 1
ATOM 1315 N N . SER A 1 173 ? 10.612 9.702 -13.897 1.00 59.91 173 SER A N 1
ATOM 1316 C CA . SER A 1 173 ? 11.389 8.765 -13.063 1.00 59.91 173 SER A CA 1
ATOM 1317 C C . SER A 1 173 ? 11.467 7.346 -13.624 1.00 59.91 173 SER A C 1
ATOM 1319 O O . SER A 1 173 ? 12.321 6.578 -13.196 1.00 59.91 173 SER A O 1
ATOM 1321 N N . LEU A 1 174 ? 10.590 6.988 -14.570 1.00 61.94 174 LEU A N 1
ATOM 1322 C CA . LEU A 1 174 ? 10.520 5.674 -15.216 1.00 61.94 174 LEU A CA 1
ATOM 1323 C C . LEU A 1 174 ? 10.362 4.501 -14.225 1.00 61.94 174 LEU A C 1
ATOM 1325 O O . LEU A 1 174 ? 10.676 3.362 -14.559 1.00 61.94 174 LEU A O 1
ATOM 1329 N N . HIS A 1 175 ? 9.868 4.728 -13.004 1.00 70.81 175 HIS A N 1
ATOM 1330 C CA . HIS A 1 175 ? 9.759 3.685 -11.978 1.00 70.81 175 HIS A CA 1
ATOM 1331 C C . HIS A 1 175 ? 8.364 3.661 -11.348 1.00 70.81 175 HIS A C 1
ATOM 1333 O O . HIS A 1 175 ? 7.971 4.568 -10.617 1.00 70.81 175 HIS A O 1
ATOM 1339 N N . LEU A 1 176 ? 7.601 2.599 -11.637 1.00 74.62 176 LEU A N 1
ATOM 1340 C CA . LEU A 1 176 ? 6.173 2.532 -11.301 1.00 74.62 176 LEU A CA 1
ATOM 1341 C C . LEU A 1 176 ? 5.962 2.389 -9.799 1.00 74.62 176 LEU A C 1
ATOM 1343 O O . LEU A 1 176 ? 5.110 3.051 -9.216 1.00 74.62 176 LEU A O 1
ATOM 1347 N N . LEU A 1 177 ? 6.760 1.525 -9.184 1.00 78.25 177 LEU A N 1
ATOM 1348 C CA . LEU A 1 177 ? 6.677 1.241 -7.764 1.00 78.25 177 LEU A CA 1
ATOM 1349 C C . LEU A 1 177 ? 6.973 2.490 -6.910 1.00 78.25 177 LEU A C 1
ATOM 1351 O O . LEU A 1 177 ? 6.121 2.825 -6.090 1.00 78.25 177 LEU A O 1
ATOM 1355 N N . PRO A 1 178 ? 8.087 3.227 -7.106 1.00 80.56 178 PRO A N 1
ATOM 1356 C CA . PRO A 1 178 ? 8.315 4.501 -6.427 1.00 80.56 178 PRO A CA 1
ATOM 1357 C C . PRO A 1 178 ? 7.183 5.509 -6.605 1.00 80.56 178 PRO A C 1
ATOM 1359 O O . PRO A 1 178 ? 6.781 6.113 -5.620 1.00 80.56 178 PRO A O 1
ATOM 1362 N N . ALA A 1 179 ? 6.619 5.648 -7.811 1.00 79.88 179 ALA A N 1
ATOM 1363 C CA . ALA A 1 179 ? 5.485 6.544 -8.045 1.00 79.88 179 ALA A CA 1
ATOM 1364 C C . ALA A 1 179 ? 4.232 6.114 -7.257 1.00 79.88 179 ALA A C 1
ATOM 1366 O O . ALA A 1 179 ? 3.587 6.930 -6.608 1.00 79.88 179 ALA A O 1
ATOM 1367 N N . ILE A 1 180 ? 3.904 4.817 -7.233 1.00 83.00 180 ILE A N 1
ATOM 1368 C CA . ILE A 1 180 ? 2.781 4.300 -6.430 1.00 83.00 180 ILE A CA 1
ATOM 1369 C C . ILE A 1 180 ? 3.035 4.489 -4.931 1.00 83.00 180 ILE A C 1
ATOM 1371 O O . ILE A 1 180 ? 2.106 4.800 -4.188 1.00 83.00 180 ILE A O 1
ATOM 1375 N N . VAL A 1 181 ? 4.276 4.323 -4.474 1.00 88.12 181 VAL A N 1
ATOM 1376 C CA . VAL A 1 181 ? 4.653 4.521 -3.070 1.00 88.12 181 VAL A CA 1
ATOM 1377 C C . VAL A 1 181 ? 4.590 5.994 -2.673 1.00 88.12 181 VAL A C 1
ATOM 1379 O O . VAL A 1 181 ? 4.043 6.306 -1.616 1.00 88.12 181 VAL A O 1
ATOM 1382 N N . SER A 1 182 ? 5.090 6.903 -3.509 1.00 86.75 182 SER A N 1
ATOM 1383 C CA . SER A 1 182 ? 4.964 8.352 -3.317 1.00 86.75 182 SER A CA 1
ATOM 1384 C C . SER A 1 182 ? 3.494 8.766 -3.245 1.00 86.75 182 SER A C 1
ATOM 1386 O O . SER A 1 182 ? 3.079 9.448 -2.303 1.00 86.75 182 SER A O 1
ATOM 1388 N N . PHE A 1 183 ? 2.672 8.239 -4.150 1.00 84.44 183 PHE A N 1
ATOM 1389 C CA . PHE A 1 183 ? 1.230 8.446 -4.125 1.00 84.44 183 PHE A CA 1
ATOM 1390 C C . PHE A 1 183 ? 0.575 7.925 -2.845 1.00 84.44 183 PHE A C 1
ATOM 1392 O O . PHE A 1 183 ? -0.227 8.614 -2.209 1.00 84.44 183 PHE A O 1
ATOM 1399 N N . PHE A 1 184 ? 0.939 6.712 -2.429 1.00 90.38 184 PHE A N 1
ATOM 1400 C CA . PHE A 1 184 ? 0.474 6.104 -1.189 1.00 90.38 184 PHE A CA 1
ATOM 1401 C C . PHE A 1 184 ? 0.871 6.926 0.036 1.00 90.38 184 PHE A C 1
ATOM 1403 O O . PHE A 1 184 ? 0.027 7.151 0.903 1.00 90.38 184 PHE A O 1
ATOM 1410 N N . ALA A 1 185 ? 2.100 7.438 0.095 1.00 92.56 185 ALA A N 1
ATOM 1411 C CA . ALA A 1 185 ? 2.571 8.274 1.193 1.00 92.56 185 ALA A CA 1
ATOM 1412 C C . ALA A 1 185 ? 1.723 9.547 1.345 1.00 92.56 185 ALA A C 1
ATOM 1414 O O . ALA A 1 185 ? 1.317 9.888 2.458 1.00 92.56 185 ALA A O 1
ATOM 1415 N N . ARG A 1 186 ? 1.402 10.222 0.236 1.00 88.94 186 ARG A N 1
ATOM 1416 C CA . ARG A 1 186 ? 0.572 11.441 0.232 1.00 88.94 186 ARG A CA 1
ATOM 1417 C C . ARG A 1 186 ? -0.888 11.142 0.559 1.00 88.94 186 ARG A C 1
ATOM 1419 O O . ARG A 1 186 ? -1.494 11.822 1.382 1.00 88.94 186 ARG A O 1
ATOM 1426 N N . THR A 1 187 ? -1.440 10.073 -0.009 1.00 88.00 187 THR A N 1
ATOM 1427 C CA . THR A 1 187 ? -2.810 9.622 0.295 1.00 88.00 187 THR A CA 1
ATOM 1428 C C . THR A 1 187 ? -2.956 9.272 1.776 1.00 88.00 187 THR A C 1
ATOM 1430 O O . THR A 1 187 ? -3.921 9.671 2.431 1.00 88.00 187 THR A O 1
ATOM 1433 N N . THR A 1 188 ? -1.964 8.580 2.334 1.00 93.44 188 THR A N 1
ATOM 1434 C CA . THR A 1 188 ? -1.913 8.237 3.759 1.00 93.44 188 THR A CA 1
ATOM 1435 C C . THR A 1 188 ? -1.812 9.491 4.614 1.00 93.44 188 THR A C 1
ATOM 1437 O O . THR A 1 188 ? -2.538 9.607 5.591 1.00 93.44 188 THR A O 1
ATOM 1440 N N . GLU A 1 189 ? -1.016 10.482 4.211 1.00 93.06 189 GLU A N 1
ATOM 1441 C CA . GLU A 1 189 ? -0.939 11.764 4.916 1.00 93.06 189 GLU A CA 1
ATOM 1442 C C . GLU A 1 189 ? -2.294 12.468 4.978 1.00 93.06 189 GLU A C 1
ATOM 1444 O O . GLU A 1 189 ? -2.719 12.869 6.055 1.00 93.06 189 GLU A O 1
ATOM 1449 N N . THR A 1 190 ? -3.017 12.554 3.856 1.00 89.44 190 THR A N 1
ATOM 1450 C CA . THR A 1 190 ? -4.365 13.150 3.849 1.00 89.44 190 THR A CA 1
ATOM 1451 C C . THR A 1 190 ? -5.367 12.364 4.696 1.00 89.44 190 THR A C 1
ATOM 1453 O O . THR A 1 190 ? -6.294 12.950 5.252 1.00 89.44 190 THR A O 1
ATOM 1456 N N . THR A 1 191 ? -5.175 11.048 4.822 1.00 91.94 191 THR A N 1
ATOM 1457 C CA . THR A 1 191 ? -6.016 10.178 5.654 1.00 91.94 191 THR A CA 1
ATOM 1458 C C . THR A 1 191 ? -5.726 10.417 7.135 1.00 91.94 191 THR A C 1
ATOM 1460 O O . THR A 1 191 ? -6.636 10.751 7.888 1.00 91.94 191 THR A O 1
ATOM 1463 N N . LEU A 1 192 ? -4.454 10.337 7.536 1.00 93.69 192 LEU A N 1
ATOM 1464 C CA . LEU A 1 192 ? -4.005 10.515 8.919 1.00 93.69 192 LEU A CA 1
ATOM 1465 C C . LEU A 1 192 ? -4.160 11.961 9.413 1.00 93.69 192 LEU A C 1
ATOM 1467 O O . LEU A 1 192 ? -4.373 12.178 10.602 1.00 93.69 192 LEU A O 1
ATOM 1471 N N . ALA A 1 193 ? -4.145 12.953 8.516 1.00 90.88 193 ALA A N 1
ATOM 1472 C CA . ALA A 1 193 ? -4.432 14.349 8.851 1.00 90.88 193 ALA A CA 1
ATOM 1473 C C . ALA A 1 193 ? -5.855 14.559 9.403 1.00 90.88 193 ALA A C 1
ATOM 1475 O O . ALA A 1 193 ? -6.113 15.560 10.067 1.00 90.88 193 ALA A O 1
ATOM 1476 N N . ARG A 1 194 ? -6.782 13.621 9.157 1.00 89.88 194 ARG A N 1
ATOM 1477 C CA . ARG A 1 194 ? -8.141 13.632 9.731 1.00 89.88 194 ARG A CA 1
ATOM 1478 C C . ARG A 1 194 ? -8.211 12.943 11.100 1.00 89.88 194 ARG A C 1
ATOM 1480 O O . ARG A 1 194 ? -9.289 12.885 11.685 1.00 89.88 194 ARG A O 1
ATOM 1487 N N . GLY A 1 195 ? -7.075 12.465 11.607 1.00 90.69 195 GLY A N 1
ATOM 1488 C CA . GLY A 1 195 ? -6.945 11.701 12.840 1.00 90.69 195 GLY A CA 1
ATOM 1489 C C . GLY A 1 195 ? -6.896 10.190 12.603 1.00 90.69 195 GLY A C 1
ATOM 1490 O O . GLY A 1 195 ? -7.380 9.669 11.593 1.00 90.69 195 GLY A O 1
ATOM 1491 N N . LEU A 1 196 ? -6.311 9.471 13.564 1.00 92.81 196 LEU A N 1
ATOM 1492 C CA . LEU A 1 196 ? -6.380 8.012 13.584 1.00 92.81 196 LEU A CA 1
ATOM 1493 C C . LEU A 1 196 ? -7.822 7.551 13.768 1.00 92.81 196 LEU A C 1
ATOM 1495 O O . LEU A 1 196 ? -8.585 8.148 14.537 1.00 92.81 196 LEU A O 1
ATOM 1499 N N . TYR A 1 197 ? -8.192 6.467 13.091 1.00 91.81 197 TYR A N 1
ATOM 1500 C CA . TYR A 1 197 ? -9.471 5.836 13.356 1.00 91.81 197 TYR A CA 1
ATOM 1501 C C . TYR A 1 197 ? -9.429 5.201 14.747 1.00 91.81 197 TYR A C 1
ATOM 1503 O O . TYR A 1 197 ? -8.518 4.437 15.054 1.00 91.81 197 TYR A O 1
ATOM 1511 N N . HIS A 1 198 ? -10.404 5.539 15.585 1.00 92.56 198 HIS A N 1
ATOM 1512 C CA . HIS A 1 198 ? -10.538 4.994 16.927 1.00 92.56 198 HIS A CA 1
ATOM 1513 C C . HIS A 1 198 ? -11.912 4.359 17.089 1.00 92.56 198 HIS A C 1
ATOM 1515 O O . HIS A 1 198 ? -12.911 4.842 16.547 1.00 92.56 198 HIS A O 1
ATOM 1521 N N . SER A 1 199 ? -11.964 3.292 17.873 1.00 90.50 199 SER A N 1
ATOM 1522 C CA . SER A 1 199 ? -13.194 2.570 18.164 1.00 90.50 199 SER A CA 1
ATOM 1523 C C . SER A 1 199 ? -13.112 1.938 19.546 1.00 90.50 199 SER A C 1
ATOM 1525 O O . SER A 1 199 ? -12.030 1.757 20.109 1.00 90.50 199 SER A O 1
ATOM 1527 N N . TYR A 1 200 ? -14.276 1.620 20.105 1.00 90.81 200 TYR A N 1
ATOM 1528 C CA . TYR A 1 200 ? -14.362 0.891 21.361 1.00 90.81 200 TYR A CA 1
ATOM 1529 C C . TYR A 1 200 ? -14.151 -0.596 21.097 1.00 90.81 200 TYR A C 1
ATOM 1531 O O . TYR A 1 200 ? -14.904 -1.211 20.343 1.00 90.81 200 TYR A O 1
ATOM 1539 N N . ARG A 1 201 ? -13.148 -1.180 21.749 1.00 88.56 201 ARG A N 1
ATOM 1540 C CA . ARG A 1 201 ? -12.864 -2.613 21.704 1.00 88.56 201 ARG A CA 1
ATOM 1541 C C . ARG A 1 201 ? -13.002 -3.207 23.095 1.00 88.56 201 ARG A C 1
ATOM 1543 O O . ARG A 1 201 ? -12.530 -2.639 24.079 1.00 88.56 201 ARG A O 1
ATOM 1550 N N . GLU A 1 202 ? -13.662 -4.353 23.176 1.00 91.12 202 GLU A N 1
ATOM 1551 C CA . GLU A 1 202 ? -13.762 -5.103 24.419 1.00 91.12 202 GLU A CA 1
ATOM 1552 C C . GLU A 1 202 ? -12.413 -5.744 24.763 1.00 91.12 202 GLU A C 1
ATOM 1554 O O . GLU A 1 202 ? -11.759 -6.377 23.928 1.00 91.12 202 GLU A O 1
ATOM 1559 N N . ARG A 1 203 ? -11.979 -5.541 26.004 1.00 91.19 203 ARG A N 1
ATOM 1560 C CA . ARG A 1 203 ? -10.735 -6.051 26.570 1.00 91.19 203 ARG A CA 1
ATOM 1561 C C . ARG A 1 203 ? -11.061 -6.851 27.821 1.00 91.19 203 ARG A C 1
ATOM 1563 O O . ARG A 1 203 ? -11.865 -6.437 28.654 1.00 91.19 203 ARG A O 1
ATOM 1570 N N . HIS A 1 204 ? -10.388 -7.987 27.949 1.00 92.06 204 HIS A N 1
ATOM 1571 C CA . HIS A 1 204 ? -10.402 -8.796 29.158 1.00 92.06 204 HIS A CA 1
ATOM 1572 C C . HIS A 1 204 ? -8.976 -8.889 29.686 1.00 92.06 204 HIS A C 1
ATOM 1574 O O . HIS A 1 204 ? -8.106 -9.402 28.980 1.00 92.06 204 HIS A O 1
ATOM 1580 N N . ASP A 1 205 ? -8.747 -8.425 30.907 1.00 92.19 205 ASP A N 1
ATOM 1581 C CA . ASP A 1 205 ? -7.416 -8.386 31.512 1.00 92.19 205 ASP A CA 1
ATOM 1582 C C . ASP A 1 205 ? -7.485 -8.616 33.027 1.00 92.19 205 ASP A C 1
ATOM 1584 O O . ASP A 1 205 ? -8.547 -8.468 33.630 1.00 92.19 205 ASP A O 1
ATOM 1588 N N . ARG A 1 206 ? -6.377 -9.000 33.666 1.00 91.69 206 ARG A N 1
ATOM 1589 C CA . ARG A 1 206 ? -6.300 -9.137 35.126 1.00 91.69 206 ARG A CA 1
ATOM 1590 C C . ARG A 1 206 ? -5.573 -7.939 35.717 1.00 91.69 206 ARG A C 1
ATOM 1592 O O . ARG A 1 206 ? -4.363 -7.812 35.573 1.00 91.69 206 ARG A O 1
ATOM 1599 N N . LEU A 1 207 ? -6.301 -7.099 36.443 1.00 91.81 207 LEU A N 1
ATOM 1600 C CA . LEU A 1 207 ? -5.794 -5.832 36.964 1.00 91.81 207 LEU A CA 1
ATOM 1601 C C . LEU A 1 207 ? -5.737 -5.835 38.493 1.00 91.81 207 LEU A C 1
ATOM 1603 O O . LEU A 1 207 ? -6.504 -6.524 39.162 1.00 91.81 207 LEU A O 1
ATOM 1607 N N . VAL A 1 208 ? -4.824 -5.051 39.066 1.00 92.81 208 VAL A N 1
ATOM 1608 C CA . VAL A 1 208 ? -4.694 -4.917 40.531 1.00 92.81 208 VAL A CA 1
ATOM 1609 C C . VAL A 1 208 ? -5.910 -4.203 41.141 1.00 92.81 208 VAL A C 1
ATOM 1611 O O . VAL A 1 208 ? -6.256 -4.445 42.293 1.00 92.81 208 VAL A O 1
ATOM 1614 N N . ALA A 1 209 ? -6.596 -3.379 40.347 1.00 90.81 209 ALA A N 1
ATOM 1615 C CA . ALA A 1 209 ? -7.838 -2.704 40.700 1.00 90.81 209 ALA A CA 1
ATOM 1616 C C . ALA A 1 209 ? -8.942 -3.036 39.687 1.00 90.81 209 ALA A C 1
ATOM 1618 O O . ALA A 1 209 ? -8.666 -3.259 38.507 1.00 90.81 209 ALA A O 1
ATOM 1619 N N . LEU A 1 210 ? -10.198 -3.044 40.141 1.00 90.75 210 LEU A N 1
ATOM 1620 C CA . LEU A 1 210 ? -11.351 -3.315 39.283 1.00 90.75 210 LEU A CA 1
ATOM 1621 C C . LEU A 1 210 ? -11.524 -2.198 38.238 1.00 90.75 210 LEU A C 1
ATOM 1623 O O . LEU A 1 210 ? -11.723 -1.037 38.593 1.00 90.75 210 LEU A O 1
ATOM 1627 N N . ARG A 1 211 ? -11.510 -2.563 36.951 1.00 91.19 211 ARG A N 1
ATOM 1628 C CA . ARG A 1 211 ? -11.833 -1.676 35.822 1.00 91.19 211 ARG A CA 1
ATOM 1629 C C . ARG A 1 211 ? -12.990 -2.268 35.026 1.00 91.19 211 ARG A C 1
ATOM 1631 O O . ARG A 1 211 ? -12.899 -3.392 34.548 1.00 91.19 211 ARG A O 1
ATOM 1638 N N . GLY A 1 212 ? -14.066 -1.506 34.846 1.00 92.06 212 GLY A N 1
ATOM 1639 C CA . GLY A 1 212 ? -15.267 -2.005 34.174 1.00 92.06 212 GLY A CA 1
ATOM 1640 C C . GLY A 1 212 ? -16.002 -3.046 35.022 1.00 92.06 212 GLY A C 1
ATOM 1641 O O . GLY A 1 212 ? -16.396 -2.752 36.148 1.00 92.06 212 GLY A O 1
ATOM 1642 N N . ARG A 1 213 ? -16.228 -4.242 34.470 1.00 92.06 213 ARG A N 1
ATOM 1643 C CA . ARG A 1 213 ? -16.987 -5.328 35.109 1.00 92.06 213 ARG A CA 1
ATOM 1644 C C . ARG A 1 213 ? -16.064 -6.465 35.542 1.00 92.06 213 ARG A C 1
ATOM 1646 O O . ARG A 1 213 ? -15.061 -6.734 34.892 1.00 92.06 213 ARG A O 1
ATOM 1653 N N . LEU A 1 214 ? -16.422 -7.149 36.628 1.00 92.25 214 LEU A N 1
ATOM 1654 C CA . LEU A 1 214 ? -15.740 -8.368 37.065 1.00 92.25 214 LEU A CA 1
ATOM 1655 C C . LEU A 1 214 ? -16.088 -9.522 36.113 1.00 92.25 214 LEU A C 1
ATOM 1657 O O . LEU A 1 214 ? -17.259 -9.874 35.972 1.00 92.25 214 LEU A O 1
ATOM 1661 N N . ASP A 1 215 ? -15.078 -10.145 35.512 1.00 92.00 215 ASP A N 1
ATOM 1662 C CA . ASP A 1 215 ? -15.221 -11.394 34.760 1.00 92.00 215 ASP A CA 1
ATOM 1663 C C . ASP A 1 215 ? -15.246 -12.562 35.758 1.00 92.00 215 ASP A C 1
ATOM 1665 O O . ASP A 1 215 ? -14.226 -13.174 36.090 1.00 92.00 215 ASP A O 1
ATOM 1669 N N . VAL A 1 216 ? -16.438 -12.820 36.307 1.00 90.81 216 VAL A N 1
ATOM 1670 C CA . VAL A 1 216 ? -16.662 -13.814 37.369 1.00 90.81 216 VAL A CA 1
ATOM 1671 C C . VAL A 1 216 ? -16.204 -15.205 36.932 1.00 90.81 216 VAL A C 1
ATOM 1673 O O . VAL A 1 216 ? -15.582 -15.917 37.718 1.00 90.81 216 VAL A O 1
ATOM 1676 N N . ALA A 1 217 ? -16.447 -15.580 35.673 1.00 90.50 217 ALA A N 1
ATOM 1677 C CA . ALA A 1 217 ? -16.061 -16.884 35.145 1.00 90.50 217 ALA A CA 1
ATOM 1678 C C . ALA A 1 217 ? -14.533 -17.068 35.165 1.00 90.50 217 ALA A C 1
ATOM 1680 O O . ALA A 1 217 ? -14.033 -18.062 35.696 1.00 90.50 217 ALA A O 1
ATOM 1681 N N . ARG A 1 218 ? -13.768 -16.083 34.669 1.00 88.75 218 ARG A N 1
ATOM 1682 C CA . ARG A 1 218 ? -12.294 -16.119 34.730 1.00 88.75 218 ARG A CA 1
ATOM 1683 C C . ARG A 1 218 ? -11.735 -15.972 36.139 1.00 88.75 218 ARG A C 1
ATOM 1685 O O . ARG A 1 218 ? -10.640 -16.475 36.405 1.00 88.75 218 ARG A O 1
ATOM 1692 N N . GLN A 1 219 ? -12.433 -15.265 37.025 1.00 90.88 219 GLN A N 1
ATOM 1693 C CA . GLN A 1 219 ? -12.009 -15.119 38.414 1.00 90.88 219 GLN A CA 1
ATOM 1694 C C . GLN A 1 219 ? -12.158 -16.444 39.172 1.00 90.88 219 GLN A C 1
ATOM 1696 O O . GLN A 1 219 ? -11.216 -16.874 39.835 1.00 90.88 219 GLN A O 1
ATOM 1701 N N . LEU A 1 220 ? -13.295 -17.126 39.016 1.00 89.62 220 LEU A N 1
ATOM 1702 C CA . LEU A 1 220 ? -13.567 -18.412 39.663 1.00 89.62 220 LEU A CA 1
ATOM 1703 C C . LEU A 1 220 ? -12.737 -19.568 39.088 1.00 89.62 220 LEU A C 1
ATOM 1705 O O . LEU A 1 220 ? -12.434 -20.505 39.818 1.00 89.62 220 LEU A O 1
ATOM 1709 N N . ALA A 1 221 ? -12.300 -19.489 37.826 1.00 88.00 221 ALA A N 1
ATOM 1710 C CA . ALA A 1 221 ? -11.394 -20.474 37.227 1.00 88.00 221 ALA A CA 1
ATOM 1711 C C . ALA A 1 221 ? -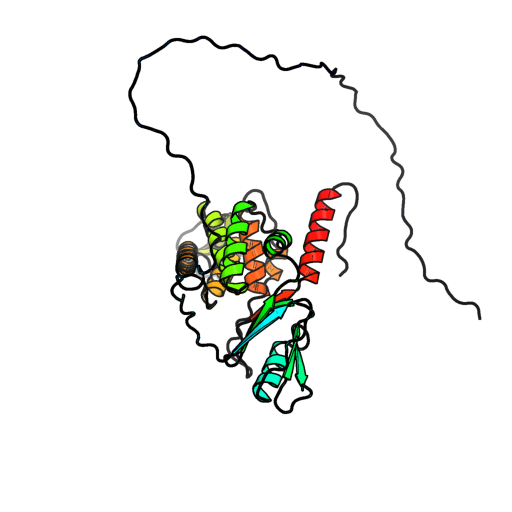9.995 -20.527 37.884 1.00 88.00 221 ALA A C 1
ATOM 1713 O O . ALA A 1 221 ? -9.229 -21.454 37.624 1.00 88.00 221 ALA A O 1
ATOM 1714 N N . ARG A 1 222 ? -9.635 -19.545 38.726 1.00 82.50 222 ARG A N 1
ATOM 1715 C CA . ARG A 1 222 ? -8.396 -19.538 39.526 1.00 82.50 222 ARG A CA 1
ATOM 1716 C C . ARG A 1 222 ? -8.715 -19.302 41.007 1.00 82.50 222 ARG A C 1
ATOM 1718 O O . ARG A 1 222 ? -8.474 -18.204 41.519 1.00 82.50 222 ARG A O 1
ATOM 1725 N N . PRO A 1 223 ? -9.265 -20.314 41.700 1.00 75.62 223 PRO A N 1
ATOM 1726 C CA . PRO A 1 223 ? -9.595 -20.195 43.112 1.00 75.62 223 PRO A CA 1
ATOM 1727 C C . PRO A 1 223 ? -8.319 -19.950 43.933 1.00 75.62 223 PRO A C 1
ATOM 1729 O O . PRO A 1 223 ? -7.300 -20.603 43.721 1.00 75.62 223 PRO A O 1
ATOM 1732 N N . GLY A 1 224 ? -8.364 -18.977 44.847 1.00 77.50 224 GLY A N 1
ATOM 1733 C CA . GLY A 1 224 ? -7.257 -18.648 45.759 1.00 77.50 224 GLY A CA 1
ATOM 1734 C C . GLY A 1 224 ? -6.462 -17.376 45.433 1.00 77.50 224 GLY A C 1
ATOM 1735 O O . GLY A 1 224 ? -5.690 -16.927 46.273 1.00 77.50 224 GLY A O 1
ATOM 1736 N N . SER A 1 225 ? -6.669 -16.739 44.274 1.00 76.56 225 SER A N 1
ATOM 1737 C CA . SER A 1 225 ? -6.024 -15.460 43.923 1.00 76.56 225 SER A CA 1
ATOM 1738 C C . SER A 1 225 ? -7.065 -14.343 43.809 1.00 76.56 225 SER A C 1
ATOM 1740 O O . SER A 1 225 ? -7.713 -14.175 42.776 1.00 76.56 225 SER A O 1
ATOM 1742 N N . ALA A 1 226 ? -7.240 -13.571 44.888 1.00 78.06 226 ALA A N 1
ATOM 1743 C CA . ALA A 1 226 ? -8.140 -12.411 44.911 1.00 78.06 226 ALA A CA 1
ATOM 1744 C C . ALA A 1 226 ? -7.637 -11.258 44.020 1.00 78.06 226 ALA A C 1
ATOM 1746 O O . ALA A 1 226 ? -8.437 -10.517 43.457 1.00 78.06 226 ALA A O 1
ATOM 1747 N N . ILE A 1 227 ? -6.314 -11.144 43.858 1.00 85.12 227 ILE A N 1
ATOM 1748 C CA . ILE A 1 227 ? -5.627 -10.146 43.033 1.00 85.12 227 ILE A CA 1
ATOM 1749 C C . ILE A 1 227 ? -4.553 -10.870 42.205 1.00 85.12 227 ILE A C 1
ATOM 1751 O O . ILE A 1 227 ? -3.863 -11.734 42.757 1.00 85.12 227 ILE A O 1
ATOM 1755 N N . PRO A 1 228 ? -4.364 -10.524 40.919 1.00 89.25 228 PRO A N 1
ATOM 1756 C CA . PRO A 1 228 ? -5.109 -9.523 40.146 1.00 89.25 228 PRO A CA 1
ATOM 1757 C C . PRO A 1 228 ? -6.519 -9.992 39.745 1.00 89.25 228 PRO A C 1
ATOM 1759 O O . PRO A 1 228 ? -6.733 -11.176 39.472 1.00 89.25 228 PRO A O 1
ATOM 1762 N N . ILE A 1 229 ? -7.464 -9.049 39.723 1.00 90.88 229 ILE A N 1
ATOM 1763 C CA . ILE A 1 229 ? -8.901 -9.225 39.478 1.00 90.88 229 ILE A CA 1
ATOM 1764 C C . ILE A 1 229 ? -9.151 -9.367 37.977 1.00 90.88 229 ILE A C 1
ATOM 1766 O O . ILE A 1 229 ? -8.766 -8.489 37.205 1.00 90.88 229 ILE A O 1
ATOM 1770 N N . ALA A 1 230 ? -9.827 -10.436 37.552 1.00 92.81 230 ALA A N 1
ATOM 1771 C CA . ALA A 1 230 ? -10.257 -10.584 36.163 1.00 92.81 230 ALA A CA 1
ATOM 1772 C C . ALA A 1 230 ? -11.323 -9.533 35.801 1.00 92.81 230 ALA A C 1
ATOM 1774 O O . ALA A 1 230 ? -12.431 -9.551 36.325 1.00 92.81 230 ALA A O 1
ATOM 1775 N N . CYS A 1 231 ? -10.982 -8.612 34.909 1.00 93.75 231 CYS A N 1
ATOM 1776 C CA . CYS A 1 231 ? -11.796 -7.475 34.503 1.00 93.75 231 CYS A CA 1
ATOM 1777 C C . CYS A 1 231 ? -12.180 -7.580 33.022 1.00 93.75 231 CYS A C 1
ATOM 1779 O O . CYS A 1 231 ? -11.365 -7.978 32.193 1.00 93.75 231 CYS A O 1
ATOM 1781 N N . GLN A 1 232 ? -13.397 -7.156 32.694 1.00 94.62 232 GLN A N 1
ATOM 1782 C CA . GLN A 1 232 ? -13.926 -6.979 31.345 1.00 94.62 232 GLN A CA 1
ATOM 1783 C C . GLN A 1 232 ? -14.332 -5.511 31.181 1.00 94.62 232 GLN A C 1
ATOM 1785 O O . GLN A 1 232 ? -15.171 -4.995 31.926 1.00 94.62 232 GLN A O 1
ATOM 1790 N N . PHE A 1 233 ? -13.722 -4.811 30.230 1.00 92.94 233 PHE A N 1
ATOM 1791 C CA . PHE A 1 233 ? -13.967 -3.388 30.001 1.00 92.94 233 PHE A CA 1
ATOM 1792 C C . PHE A 1 233 ? -13.817 -3.021 28.526 1.00 92.94 233 PHE A C 1
ATOM 1794 O O . PHE A 1 233 ? -13.168 -3.717 27.754 1.00 92.94 233 PHE A O 1
ATOM 1801 N N . THR A 1 234 ? -14.411 -1.900 28.130 1.00 92.19 234 THR A N 1
ATOM 1802 C CA . THR A 1 234 ? -14.237 -1.330 26.792 1.00 92.19 234 THR A CA 1
ATOM 1803 C C . THR A 1 234 ? -13.129 -0.290 26.808 1.00 92.19 234 THR A C 1
ATOM 1805 O O . THR A 1 234 ? -13.139 0.627 27.631 1.00 92.19 234 THR A O 1
ATOM 1808 N N . GLU A 1 235 ? -12.198 -0.412 25.877 1.00 91.50 235 GLU A N 1
ATOM 1809 C CA . GLU A 1 235 ? -11.100 0.521 25.671 1.00 91.50 235 GLU A CA 1
ATOM 1810 C C . GLU A 1 235 ? -11.312 1.280 24.361 1.00 91.50 235 GLU A C 1
ATOM 1812 O O . GLU A 1 235 ? -11.634 0.678 23.338 1.00 91.50 235 GLU A O 1
ATOM 1817 N N . PHE A 1 236 ? -11.152 2.602 24.395 1.00 91.56 236 PHE A N 1
ATOM 1818 C CA . PHE A 1 236 ? -11.118 3.418 23.186 1.00 91.56 236 PHE A CA 1
ATOM 1819 C C . PHE A 1 236 ? -9.691 3.392 22.641 1.00 91.56 236 PHE A C 1
ATOM 1821 O O . PHE A 1 236 ? -8.789 3.940 23.270 1.00 91.56 236 PHE A O 1
ATOM 1828 N N . THR A 1 237 ? -9.479 2.702 21.522 1.00 92.75 237 THR A N 1
ATOM 1829 C CA . THR A 1 237 ? -8.137 2.399 21.010 1.00 92.75 237 THR A CA 1
ATOM 1830 C C . THR A 1 237 ? -8.017 2.694 19.519 1.00 92.75 237 THR A C 1
ATOM 1832 O O . THR A 1 237 ? -8.994 2.583 18.772 1.00 92.75 237 THR A O 1
ATOM 1835 N N . ALA A 1 238 ? -6.805 3.063 19.101 1.00 93.00 238 ALA A N 1
ATOM 1836 C CA . ALA A 1 238 ? -6.389 3.133 17.704 1.00 93.00 238 ALA A CA 1
ATOM 1837 C C . ALA A 1 238 ? -5.788 1.804 17.201 1.00 93.00 238 ALA A C 1
ATOM 1839 O O . ALA A 1 238 ? -5.494 1.688 16.014 1.00 93.00 238 ALA A O 1
ATOM 1840 N N . ASP A 1 239 ? -5.621 0.793 18.062 1.00 92.94 239 ASP A N 1
ATOM 1841 C CA . ASP A 1 239 ? -5.138 -0.546 17.695 1.00 92.94 239 ASP A CA 1
ATOM 1842 C C . ASP A 1 239 ? -6.247 -1.358 16.996 1.00 92.94 239 ASP A C 1
ATOM 1844 O O . ASP A 1 239 ? -6.841 -2.305 17.532 1.00 92.94 239 ASP A O 1
ATOM 1848 N N . LEU A 1 240 ? -6.585 -0.889 15.796 1.00 92.75 240 LEU A N 1
ATOM 1849 C CA . LEU A 1 240 ? -7.630 -1.390 14.914 1.00 92.75 240 LEU A CA 1
ATOM 1850 C C . LEU A 1 240 ? -7.032 -1.871 13.598 1.00 92.75 240 LEU A C 1
ATOM 1852 O O . LEU A 1 240 ? -5.960 -1.426 13.184 1.00 92.75 240 LEU A O 1
ATOM 1856 N N . PHE A 1 241 ? -7.793 -2.724 12.912 1.00 94.25 241 PHE A N 1
ATOM 1857 C CA . PHE A 1 241 ? -7.397 -3.314 11.640 1.00 94.25 241 PHE A CA 1
ATOM 1858 C C . PHE A 1 241 ? -6.961 -2.262 10.614 1.00 94.25 241 PHE A C 1
ATOM 1860 O O . PHE A 1 241 ? -5.921 -2.410 9.985 1.00 94.25 241 PHE A O 1
ATOM 1867 N N . GLU A 1 242 ? -7.735 -1.190 10.429 1.00 95.25 242 GLU A N 1
ATOM 1868 C CA . GLU A 1 242 ? -7.449 -0.180 9.409 1.00 95.25 242 GLU A CA 1
ATOM 1869 C C . GLU A 1 242 ? -6.089 0.486 9.640 1.00 95.25 242 GLU A C 1
ATOM 1871 O O . GLU A 1 242 ? -5.314 0.677 8.700 1.00 95.25 242 GLU A O 1
ATOM 1876 N N . ASN A 1 243 ? -5.773 0.787 10.899 1.00 96.12 243 ASN A N 1
ATOM 1877 C CA . ASN A 1 243 ? -4.519 1.429 11.259 1.00 96.12 243 ASN A CA 1
ATOM 1878 C C . ASN A 1 243 ? -3.348 0.440 11.172 1.00 96.12 243 ASN A C 1
ATOM 1880 O O . ASN A 1 243 ? -2.305 0.794 10.623 1.00 96.12 243 ASN A O 1
ATOM 1884 N N . SER A 1 244 ? -3.512 -0.805 11.642 1.00 95.94 244 SER A N 1
ATOM 1885 C CA . SER A 1 244 ? -2.451 -1.822 11.577 1.00 95.94 244 SER A CA 1
ATOM 1886 C C . SER A 1 244 ? -2.152 -2.236 10.132 1.00 95.94 244 SER A C 1
ATOM 1888 O O . SER A 1 244 ? -0.994 -2.427 9.756 1.00 95.94 244 SER A O 1
ATOM 1890 N N . TYR A 1 245 ? -3.178 -2.285 9.280 1.00 96.50 245 TYR A N 1
ATOM 1891 C CA . TYR A 1 245 ? -3.049 -2.559 7.851 1.00 96.50 245 TYR A CA 1
ATOM 1892 C C . TYR A 1 245 ? -2.316 -1.431 7.116 1.00 96.50 245 TYR A C 1
ATOM 1894 O O . TYR A 1 245 ? -1.419 -1.696 6.308 1.00 96.50 245 TYR A O 1
ATOM 1902 N N . LEU A 1 246 ? -2.637 -0.165 7.425 1.00 96.31 246 LEU A N 1
ATOM 1903 C CA . LEU A 1 246 ? -1.864 0.977 6.930 1.00 96.31 246 LEU A CA 1
ATOM 1904 C C . LEU A 1 246 ? -0.416 0.930 7.424 1.00 96.31 246 LEU A C 1
ATOM 1906 O O . LEU A 1 246 ? 0.489 1.067 6.601 1.00 96.31 246 LEU A O 1
ATOM 1910 N N . LYS A 1 247 ? -0.184 0.680 8.721 1.00 97.19 247 LYS A N 1
ATOM 1911 C CA . LYS A 1 247 ? 1.162 0.571 9.309 1.00 97.19 247 LYS A CA 1
ATOM 1912 C C . LYS A 1 247 ? 1.993 -0.481 8.576 1.00 97.19 247 LYS A C 1
ATOM 1914 O O . LYS A 1 247 ? 3.100 -0.187 8.129 1.00 97.19 247 LYS A O 1
ATOM 1919 N N . ALA A 1 248 ? 1.429 -1.665 8.335 1.00 95.50 248 ALA A N 1
ATOM 1920 C CA . ALA A 1 248 ? 2.094 -2.735 7.593 1.00 95.50 248 ALA A CA 1
ATOM 1921 C C . ALA A 1 248 ? 2.512 -2.304 6.173 1.00 95.50 248 ALA A C 1
ATOM 1923 O O . ALA A 1 248 ? 3.630 -2.596 5.732 1.00 95.50 248 ALA A O 1
ATOM 1924 N N . ALA A 1 249 ? 1.644 -1.590 5.452 1.00 95.00 249 ALA A N 1
ATOM 1925 C CA . ALA A 1 249 ? 1.952 -1.093 4.113 1.00 95.00 249 ALA A CA 1
ATOM 1926 C C . ALA A 1 249 ? 2.985 0.046 4.117 1.00 95.00 249 ALA A C 1
ATOM 1928 O O . ALA A 1 249 ? 3.865 0.066 3.251 1.00 95.00 249 ALA A O 1
ATOM 1929 N N . VAL A 1 250 ? 2.933 0.958 5.094 1.00 95.88 250 VAL A N 1
ATOM 1930 C CA . VAL A 1 250 ? 3.937 2.021 5.286 1.00 95.88 250 VAL A CA 1
ATOM 1931 C C . VAL A 1 250 ? 5.309 1.406 5.568 1.00 95.88 250 VAL A C 1
ATOM 1933 O O . VAL A 1 250 ? 6.272 1.721 4.866 1.00 95.88 250 VAL A O 1
ATOM 1936 N N . SER A 1 251 ? 5.391 0.451 6.497 1.00 93.94 251 SER A N 1
ATOM 1937 C CA . SER A 1 251 ? 6.628 -0.277 6.807 1.00 93.94 251 SER A CA 1
ATOM 1938 C C . SER A 1 251 ? 7.193 -1.001 5.583 1.00 93.94 251 SER A C 1
ATOM 1940 O O . SER A 1 251 ? 8.402 -0.988 5.344 1.00 93.94 251 SER A O 1
ATOM 1942 N N . ARG A 1 252 ? 6.337 -1.613 4.750 1.00 89.69 252 ARG A N 1
ATOM 1943 C CA . ARG A 1 252 ? 6.783 -2.257 3.501 1.00 89.69 252 ARG A CA 1
ATOM 1944 C C . ARG A 1 252 ? 7.285 -1.236 2.477 1.00 89.69 252 ARG A C 1
ATOM 1946 O O . ARG A 1 252 ? 8.295 -1.490 1.828 1.00 89.69 252 ARG A O 1
ATOM 1953 N N . SER A 1 253 ? 6.624 -0.087 2.378 1.00 91.19 253 SER A N 1
ATOM 1954 C CA . SER A 1 253 ? 6.964 0.995 1.446 1.00 91.19 253 SER A CA 1
ATOM 1955 C C . SER A 1 253 ? 8.326 1.627 1.733 1.00 91.19 253 SER A C 1
ATOM 1957 O O . SER A 1 253 ? 9.037 1.999 0.807 1.00 91.19 253 SER A O 1
ATOM 1959 N N . LEU A 1 254 ? 8.738 1.700 3.000 1.00 90.25 254 LEU A N 1
ATOM 1960 C CA . LEU A 1 254 ? 10.043 2.250 3.387 1.00 90.25 254 LEU A CA 1
ATOM 1961 C C . LEU A 1 254 ? 11.246 1.430 2.905 1.00 90.25 254 LEU A C 1
ATOM 1963 O O . LEU A 1 254 ? 12.361 1.953 2.868 1.00 90.25 254 LEU A O 1
ATOM 1967 N N . ARG A 1 255 ? 11.022 0.167 2.526 1.00 85.88 255 ARG A N 1
ATOM 1968 C CA . ARG A 1 255 ? 12.040 -0.726 1.952 1.00 85.88 255 ARG A CA 1
ATOM 1969 C C . ARG A 1 255 ? 12.193 -0.572 0.437 1.00 85.88 255 ARG A C 1
ATOM 1971 O O . ARG A 1 255 ? 13.045 -1.220 -0.158 1.00 85.88 255 ARG A O 1
ATOM 1978 N N . VAL A 1 256 ? 11.369 0.259 -0.197 1.00 81.75 256 VAL A N 1
ATOM 1979 C CA . VAL A 1 256 ? 11.413 0.480 -1.643 1.00 81.75 256 VAL A CA 1
ATOM 1980 C C . VAL A 1 256 ? 12.544 1.442 -1.995 1.00 81.75 256 VAL A C 1
ATOM 1982 O O . VAL A 1 256 ? 12.598 2.572 -1.509 1.00 81.75 256 VAL A O 1
ATOM 1985 N N . ALA A 1 257 ? 13.436 1.002 -2.881 1.00 76.00 257 ALA A N 1
ATOM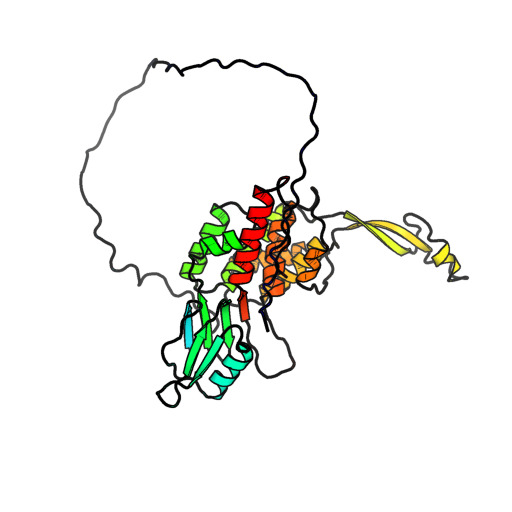 1986 C CA . ALA A 1 257 ? 14.478 1.850 -3.446 1.00 76.00 257 ALA A CA 1
ATOM 1987 C C . ALA A 1 257 ? 13.893 2.869 -4.442 1.00 76.00 257 ALA A C 1
ATOM 1989 O O . ALA A 1 257 ? 12.919 2.589 -5.139 1.00 76.00 257 ALA A O 1
ATOM 1990 N N . GLY A 1 258 ? 14.501 4.054 -4.531 1.00 76.00 258 GLY A N 1
ATOM 1991 C CA . GLY A 1 258 ? 14.111 5.091 -5.497 1.00 76.00 258 GLY A CA 1
ATOM 1992 C C . GLY A 1 258 ? 12.895 5.939 -5.103 1.00 76.00 258 GLY A C 1
ATOM 1993 O O . GLY A 1 258 ? 12.468 6.781 -5.891 1.00 76.00 258 GLY A O 1
ATOM 1994 N N . VAL A 1 259 ? 12.347 5.756 -3.896 1.00 82.56 259 VAL A N 1
ATOM 1995 C CA . VAL A 1 259 ? 11.343 6.673 -3.329 1.00 82.56 259 VAL A CA 1
ATOM 1996 C C . VAL A 1 259 ? 11.995 8.024 -3.045 1.00 82.56 259 VAL A C 1
ATOM 1998 O O . VAL A 1 259 ? 13.095 8.086 -2.490 1.00 82.56 259 VAL A O 1
ATOM 2001 N N . GLN A 1 260 ? 11.310 9.111 -3.401 1.00 84.19 260 GLN A N 1
ATOM 2002 C CA . GLN A 1 260 ? 11.819 10.465 -3.194 1.00 84.19 260 GLN A CA 1
ATOM 2003 C C . GLN A 1 260 ? 12.073 10.749 -1.704 1.00 84.19 260 GLN A C 1
ATOM 2005 O O . GLN A 1 260 ? 11.249 10.362 -0.870 1.00 84.19 260 GLN A O 1
ATOM 2010 N N . PRO A 1 261 ? 13.154 11.469 -1.338 1.00 88.38 261 PRO A N 1
ATOM 2011 C CA . PRO A 1 261 ? 13.480 11.746 0.062 1.00 88.38 261 PRO A CA 1
ATOM 2012 C C . PRO A 1 261 ? 12.327 12.380 0.851 1.00 88.38 261 PRO A C 1
ATOM 2014 O O . PRO A 1 261 ? 12.069 11.984 1.986 1.00 88.38 261 PRO A O 1
ATOM 2017 N N . ALA A 1 262 ? 11.585 13.301 0.227 1.00 90.00 262 ALA A N 1
ATOM 2018 C CA . ALA A 1 262 ? 10.421 13.939 0.838 1.00 90.00 262 ALA A CA 1
ATOM 2019 C C . ALA A 1 262 ? 9.306 12.929 1.164 1.00 90.00 262 ALA A C 1
ATOM 2021 O O . ALA A 1 262 ? 8.761 12.945 2.265 1.00 90.00 262 ALA A O 1
ATOM 2022 N N . ASP A 1 263 ? 8.988 12.016 0.244 1.00 90.50 263 ASP A N 1
ATOM 2023 C CA . ASP A 1 263 ? 7.948 11.005 0.462 1.00 90.50 263 ASP A CA 1
ATOM 2024 C C . ASP A 1 263 ? 8.419 9.914 1.439 1.00 90.50 263 ASP A C 1
ATOM 2026 O O . ASP A 1 263 ? 7.636 9.438 2.261 1.00 90.50 263 ASP A O 1
ATOM 2030 N N . ARG A 1 264 ? 9.720 9.590 1.455 1.00 92.81 264 ARG A N 1
ATOM 2031 C CA . ARG A 1 264 ? 10.320 8.723 2.481 1.00 92.81 264 ARG A CA 1
ATOM 2032 C C . ARG A 1 264 ? 10.204 9.341 3.875 1.00 92.81 264 ARG A C 1
ATOM 2034 O O . ARG A 1 264 ? 9.846 8.645 4.822 1.00 92.81 264 ARG A O 1
ATOM 2041 N N . GLN A 1 265 ? 10.443 10.647 4.005 1.00 95.75 265 GLN A N 1
ATOM 2042 C CA . GLN A 1 265 ? 10.236 11.370 5.260 1.00 95.75 265 GLN A CA 1
ATOM 2043 C C . GLN A 1 265 ? 8.757 11.373 5.673 1.00 95.75 265 GLN A C 1
ATOM 2045 O O . GLN A 1 265 ? 8.463 11.165 6.849 1.00 95.75 265 GLN A O 1
ATOM 2050 N N . ARG A 1 266 ? 7.818 11.542 4.727 1.00 95.31 266 ARG A N 1
ATOM 2051 C CA . ARG A 1 266 ? 6.374 11.405 5.003 1.00 95.31 266 ARG A CA 1
ATOM 2052 C C . ARG A 1 266 ? 6.049 10.025 5.575 1.00 95.31 266 ARG A C 1
ATOM 2054 O O . ARG A 1 266 ? 5.431 9.958 6.629 1.00 95.31 266 ARG A O 1
ATOM 2061 N N . LEU A 1 267 ? 6.522 8.949 4.944 1.00 96.56 267 LEU A N 1
ATOM 2062 C CA . LEU A 1 267 ? 6.312 7.578 5.424 1.00 96.56 267 LEU A CA 1
ATOM 2063 C C . LEU A 1 267 ? 6.866 7.358 6.841 1.00 96.56 267 LEU A C 1
ATOM 2065 O O . LEU A 1 267 ? 6.194 6.740 7.660 1.00 96.56 267 LEU A O 1
ATOM 2069 N N . MET A 1 268 ? 8.047 7.899 7.158 1.00 96.88 268 MET A N 1
ATOM 2070 C CA . MET A 1 268 ? 8.596 7.824 8.519 1.00 96.88 268 MET A CA 1
ATOM 2071 C C . MET A 1 268 ? 7.710 8.546 9.540 1.00 96.88 268 MET A C 1
ATOM 2073 O O . MET A 1 268 ? 7.453 8.007 10.612 1.00 96.88 268 MET A O 1
ATOM 2077 N N . ARG A 1 269 ? 7.184 9.733 9.205 1.00 96.88 269 ARG A N 1
ATOM 2078 C CA . ARG A 1 269 ? 6.225 10.438 10.076 1.00 96.88 269 ARG A CA 1
ATOM 2079 C C . ARG A 1 269 ? 4.942 9.635 10.283 1.00 96.88 269 ARG A C 1
ATOM 2081 O O . ARG A 1 269 ? 4.414 9.631 11.388 1.00 96.88 269 ARG A O 1
ATOM 2088 N N . HIS A 1 270 ? 4.470 8.937 9.252 1.00 96.81 270 HIS A N 1
ATOM 2089 C CA . HIS A 1 270 ? 3.289 8.076 9.357 1.00 96.81 270 HIS A CA 1
ATOM 2090 C C . HIS A 1 270 ? 3.524 6.899 10.300 1.00 96.81 270 HIS A C 1
ATOM 2092 O O . HIS A 1 270 ? 2.621 6.566 11.055 1.00 96.81 270 HIS A O 1
ATOM 2098 N N . LEU A 1 271 ? 4.725 6.305 10.309 1.00 95.94 271 LEU A N 1
ATOM 2099 C CA . LEU A 1 271 ? 5.065 5.274 11.296 1.00 95.94 271 LEU A CA 1
ATOM 2100 C C . LEU A 1 271 ? 5.050 5.811 12.721 1.00 95.94 271 LEU A C 1
ATOM 2102 O O . LEU A 1 271 ? 4.481 5.160 13.585 1.00 95.94 271 LEU A O 1
ATOM 2106 N N . VAL A 1 272 ? 5.615 6.999 12.948 1.00 95.75 272 VAL A N 1
ATOM 2107 C CA . VAL A 1 272 ? 5.579 7.643 14.271 1.00 95.75 272 VAL A CA 1
ATOM 2108 C C . VAL A 1 272 ? 4.137 7.934 14.694 1.00 95.75 272 VAL A C 1
ATOM 2110 O O . VAL A 1 272 ? 3.772 7.710 15.840 1.00 95.75 272 VAL A O 1
ATOM 2113 N N . ALA A 1 273 ? 3.284 8.380 13.770 1.00 94.88 273 ALA A N 1
ATOM 2114 C CA . ALA A 1 273 ? 1.865 8.576 14.056 1.00 94.88 273 ALA A CA 1
ATOM 2115 C C . ALA A 1 273 ? 1.123 7.260 14.360 1.00 94.88 273 ALA A C 1
ATOM 2117 O O . ALA A 1 273 ? 0.073 7.298 14.986 1.00 94.88 273 ALA A O 1
ATOM 2118 N N . LEU A 1 274 ? 1.644 6.112 13.918 1.00 95.69 274 LEU A N 1
ATOM 2119 C CA . LEU A 1 274 ? 1.074 4.774 14.106 1.00 95.69 274 LEU A CA 1
ATOM 2120 C C . LEU A 1 274 ? 1.838 3.961 15.170 1.00 95.69 274 LEU A C 1
ATOM 2122 O O . LEU A 1 274 ? 1.737 2.733 15.187 1.00 95.69 274 LEU A O 1
ATOM 2126 N N . ASP A 1 275 ? 2.622 4.610 16.033 1.00 93.81 275 ASP A N 1
ATOM 2127 C CA . ASP A 1 275 ? 3.500 3.918 16.985 1.00 93.81 275 ASP A CA 1
ATOM 2128 C C . ASP A 1 275 ? 2.703 3.072 17.993 1.00 93.81 275 ASP A C 1
ATOM 2130 O O . ASP A 1 275 ? 2.992 1.890 18.169 1.00 93.81 275 ASP A O 1
ATOM 2134 N N . ASP A 1 276 ? 1.596 3.621 18.510 1.00 90.50 276 ASP A N 1
ATOM 2135 C CA . ASP A 1 276 ? 0.671 2.952 19.443 1.00 90.50 276 ASP A CA 1
ATOM 2136 C C . ASP A 1 276 ? -0.157 1.810 18.812 1.00 90.50 276 ASP A C 1
ATOM 2138 O O . ASP A 1 276 ? -0.937 1.140 19.492 1.00 90.50 276 ASP A O 1
ATOM 2142 N N . VAL A 1 277 ? -0.036 1.593 17.500 1.00 94.75 277 VAL A N 1
ATOM 2143 C CA . VAL A 1 277 ? -0.766 0.554 16.762 1.00 94.75 277 VAL A CA 1
ATOM 2144 C C . VAL A 1 277 ? 0.101 -0.694 16.659 1.00 94.75 277 VAL A C 1
ATOM 2146 O O . VAL A 1 277 ? 1.263 -0.611 16.262 1.00 94.75 277 VAL A O 1
ATOM 2149 N N . GLY A 1 278 ? -0.452 -1.866 16.969 1.00 91.06 278 GLY A N 1
ATOM 2150 C CA . GLY A 1 278 ? 0.307 -3.112 16.956 1.00 91.06 278 GLY A CA 1
ATOM 2151 C C . GLY A 1 278 ? 0.886 -3.454 15.578 1.00 91.06 278 GLY A C 1
ATOM 2152 O O . GLY A 1 278 ? 0.251 -3.256 14.538 1.00 91.06 278 GLY A O 1
ATOM 2153 N N . ASP A 1 279 ? 2.091 -4.026 15.565 1.00 92.19 279 ASP A N 1
ATOM 2154 C CA . ASP A 1 279 ? 2.696 -4.559 14.345 1.00 92.19 279 ASP A CA 1
ATOM 2155 C C . ASP A 1 279 ? 2.076 -5.915 13.992 1.00 92.19 279 ASP A C 1
ATOM 2157 O O . ASP A 1 279 ? 2.423 -6.960 14.544 1.00 92.19 279 ASP A O 1
ATOM 2161 N N . VAL A 1 280 ? 1.140 -5.896 13.043 1.00 92.56 280 VAL A N 1
ATOM 2162 C CA . VAL A 1 280 ? 0.438 -7.090 12.564 1.00 92.56 280 VAL A CA 1
ATOM 2163 C C . VAL A 1 280 ? 0.838 -7.387 11.123 1.00 92.56 280 VAL A C 1
ATOM 2165 O O . VAL A 1 280 ? 0.827 -6.522 10.245 1.00 92.56 280 VAL A O 1
ATOM 2168 N N . ARG A 1 281 ? 1.180 -8.651 10.848 1.00 88.94 281 ARG A N 1
ATOM 2169 C CA . ARG A 1 281 ? 1.420 -9.108 9.478 1.00 88.94 281 ARG A CA 1
ATOM 2170 C C . ARG A 1 281 ? 0.085 -9.327 8.774 1.00 88.94 281 ARG A C 1
ATOM 2172 O O . ARG A 1 281 ? -0.612 -10.290 9.071 1.00 88.94 281 ARG A O 1
ATOM 2179 N N . HIS A 1 282 ? -0.201 -8.485 7.791 1.00 92.06 282 HIS A N 1
ATOM 2180 C CA . HIS A 1 282 ? -1.405 -8.585 6.975 1.00 92.06 282 HIS A CA 1
ATOM 2181 C C . HIS A 1 282 ? -1.157 -9.256 5.625 1.00 92.06 282 HIS A C 1
ATOM 2183 O O . HIS A 1 282 ? -0.105 -9.075 4.999 1.00 92.06 282 HIS A O 1
ATOM 2189 N N . ARG A 1 283 ? -2.150 -10.016 5.160 1.00 89.62 283 ARG A N 1
ATOM 2190 C CA . ARG A 1 283 ? -2.255 -10.451 3.766 1.00 89.62 283 ARG A CA 1
ATOM 2191 C C . ARG A 1 283 ? -3.073 -9.420 2.986 1.00 89.62 283 ARG A C 1
ATOM 2193 O O . ARG A 1 283 ? -3.959 -8.783 3.547 1.00 89.62 283 ARG A O 1
ATOM 2200 N N . PRO A 1 284 ? -2.856 -9.281 1.670 1.00 87.50 284 PRO A N 1
ATOM 2201 C CA . PRO A 1 284 ? -3.614 -8.319 0.870 1.00 87.50 284 PRO A CA 1
ATOM 2202 C C . PRO A 1 284 ? -5.122 -8.601 0.813 1.00 87.50 284 PRO A C 1
ATOM 2204 O O . PRO A 1 284 ? -5.909 -7.709 0.504 1.00 87.50 284 PRO A O 1
ATOM 2207 N N . THR A 1 285 ? -5.520 -9.852 1.044 1.00 89.00 285 THR A N 1
ATOM 2208 C CA . THR A 1 285 ? -6.918 -10.300 1.091 1.00 89.00 285 THR A CA 1
ATOM 2209 C C . THR A 1 285 ? -7.620 -9.915 2.385 1.00 89.00 285 THR A C 1
ATOM 2211 O O . THR A 1 285 ? -8.839 -9.860 2.387 1.00 89.00 285 THR A O 1
ATOM 2214 N N . ASP A 1 286 ? -6.893 -9.585 3.457 1.00 91.00 286 ASP A N 1
ATOM 2215 C CA . ASP A 1 286 ? -7.514 -9.239 4.744 1.00 91.00 286 ASP A CA 1
ATOM 2216 C C . ASP A 1 286 ? -8.399 -7.984 4.635 1.00 91.00 286 ASP A C 1
ATOM 2218 O O . ASP A 1 286 ? -9.315 -7.781 5.423 1.00 91.00 286 ASP A O 1
ATOM 2222 N N . LEU A 1 287 ? -8.152 -7.130 3.632 1.00 91.31 287 LEU A N 1
ATOM 2223 C CA . LEU A 1 287 ? -8.992 -5.963 3.368 1.00 91.31 287 LEU A CA 1
ATOM 2224 C C . LEU A 1 287 ? -10.412 -6.337 2.900 1.00 91.31 287 LEU A C 1
ATOM 2226 O O . LEU A 1 287 ? -11.306 -5.499 2.992 1.00 91.31 287 LEU A O 1
ATOM 2230 N N . ASP A 1 288 ? -10.629 -7.551 2.384 1.00 88.06 288 ASP A N 1
ATOM 2231 C CA . ASP A 1 288 ? -11.947 -8.002 1.914 1.00 88.06 288 ASP A CA 1
ATOM 2232 C C . ASP A 1 288 ? -12.948 -8.177 3.071 1.00 88.06 288 ASP A C 1
ATOM 2234 O O . ASP A 1 288 ? -14.152 -8.029 2.860 1.00 88.06 288 ASP A O 1
ATOM 2238 N N . ASP A 1 289 ? -12.455 -8.384 4.295 1.00 88.19 289 ASP A N 1
ATOM 2239 C CA . ASP A 1 289 ? -13.279 -8.526 5.501 1.00 88.19 289 ASP A CA 1
ATOM 2240 C C . ASP A 1 289 ? -13.677 -7.168 6.117 1.00 88.19 289 ASP A C 1
ATOM 2242 O O . ASP A 1 289 ? -14.504 -7.094 7.031 1.00 88.19 289 ASP A O 1
ATOM 2246 N N . VAL A 1 290 ? -13.114 -6.060 5.618 1.00 88.94 290 VAL A N 1
ATOM 2247 C CA . VAL A 1 290 ? -13.387 -4.722 6.152 1.00 88.94 290 VAL A CA 1
ATOM 2248 C C . VAL A 1 290 ? -14.697 -4.176 5.614 1.00 88.94 290 VAL A C 1
ATOM 2250 O O . VAL A 1 290 ? -14.869 -3.924 4.420 1.00 88.94 290 VAL A O 1
ATOM 2253 N N . THR A 1 291 ? -15.601 -3.858 6.537 1.00 88.94 291 THR A N 1
ATOM 2254 C CA . THR A 1 291 ? -16.810 -3.107 6.212 1.00 88.94 291 THR A CA 1
ATOM 2255 C C . THR A 1 291 ? -16.546 -1.607 6.315 1.00 88.94 291 THR A C 1
ATOM 2257 O O . THR A 1 291 ? -16.269 -1.069 7.390 1.00 88.94 291 THR A O 1
ATOM 2260 N N . PHE A 1 292 ? -16.682 -0.909 5.188 1.00 89.12 292 PHE A N 1
ATOM 2261 C CA . PHE A 1 292 ? -16.608 0.548 5.160 1.00 89.12 292 PHE A CA 1
ATOM 2262 C C . PHE A 1 292 ? -17.926 1.169 5.636 1.00 89.12 292 PHE A C 1
ATOM 2264 O O . PHE A 1 292 ? -18.967 1.037 4.994 1.00 89.12 292 PHE A O 1
ATOM 2271 N N . THR A 1 293 ? -17.862 1.873 6.758 1.00 90.12 293 THR A N 1
ATOM 2272 C CA . THR A 1 293 ? -18.925 2.681 7.356 1.00 90.12 293 THR A CA 1
ATOM 2273 C C . THR A 1 293 ? -18.602 4.167 7.205 1.00 90.12 293 THR A C 1
ATOM 2275 O O . THR A 1 293 ? -17.479 4.544 6.877 1.00 90.12 293 THR A O 1
ATOM 2278 N N . ARG A 1 294 ? -19.548 5.051 7.545 1.00 88.19 294 ARG A N 1
ATOM 2279 C CA . ARG A 1 294 ? -19.321 6.510 7.556 1.00 88.19 294 ARG A CA 1
ATOM 2280 C C . ARG A 1 294 ? -18.115 6.939 8.415 1.00 88.19 294 ARG A C 1
ATOM 2282 O O . ARG A 1 294 ? -17.565 8.011 8.189 1.00 88.19 294 ARG A O 1
ATOM 2289 N N . LEU A 1 295 ? -17.717 6.129 9.403 1.00 87.94 295 LEU A N 1
ATOM 2290 C CA . LEU A 1 295 ? -16.624 6.447 10.326 1.00 87.94 295 LEU A CA 1
ATOM 2291 C C . LEU A 1 295 ? -15.233 6.176 9.726 1.00 87.94 295 LEU A C 1
ATOM 2293 O O . LEU A 1 295 ? -14.310 6.946 9.975 1.00 87.94 295 LEU A O 1
ATOM 2297 N N . ASN A 1 296 ? -15.090 5.133 8.903 1.00 90.81 296 ASN A N 1
ATOM 2298 C CA . ASN A 1 296 ? -13.814 4.717 8.301 1.00 90.81 296 ASN A CA 1
ATOM 2299 C C . ASN A 1 296 ? -13.787 4.887 6.766 1.00 90.81 296 ASN A C 1
ATOM 2301 O O . ASN A 1 296 ? -12.789 4.578 6.123 1.00 90.81 296 ASN A O 1
ATOM 2305 N N . GLU A 1 297 ? -14.846 5.422 6.149 1.00 89.38 297 GLU A N 1
ATOM 2306 C CA . GLU A 1 297 ? -14.938 5.586 4.690 1.00 89.38 297 GLU A CA 1
ATOM 2307 C C . GLU A 1 297 ? -13.771 6.393 4.105 1.00 89.38 297 GLU A C 1
ATOM 2309 O O . GLU A 1 297 ? -13.272 6.088 3.023 1.00 89.38 297 GLU A O 1
ATOM 2314 N N . HIS A 1 298 ? -13.279 7.385 4.846 1.00 89.00 298 HIS A N 1
ATOM 2315 C CA . HIS A 1 298 ? -12.149 8.203 4.419 1.00 89.00 298 HIS A CA 1
ATOM 2316 C C . HIS A 1 298 ? -10.807 7.452 4.373 1.00 89.00 298 HIS A C 1
ATOM 2318 O O . HIS A 1 298 ? -9.905 7.915 3.685 1.00 89.00 298 HIS A O 1
ATOM 2324 N N . TYR A 1 299 ? -10.683 6.291 5.030 1.00 92.69 299 TYR A N 1
ATOM 2325 C CA . TYR A 1 299 ? -9.501 5.421 4.938 1.00 92.69 299 TYR A CA 1
ATOM 2326 C C . TYR A 1 299 ? -9.466 4.617 3.637 1.00 92.69 299 TYR A C 1
ATOM 2328 O O . TYR A 1 299 ? -8.415 4.113 3.240 1.00 92.69 299 TYR A O 1
ATOM 2336 N N . LYS A 1 300 ? -10.602 4.484 2.946 1.00 89.00 300 LYS A N 1
ATOM 2337 C CA . LYS A 1 300 ? -10.755 3.604 1.784 1.00 89.00 300 LYS A CA 1
ATOM 2338 C C . LYS A 1 300 ? -9.716 3.846 0.672 1.00 89.00 300 LYS A C 1
ATOM 2340 O O . LYS A 1 300 ? -9.168 2.849 0.198 1.00 89.00 300 LYS A O 1
ATOM 2345 N N . PRO A 1 301 ? -9.392 5.091 0.262 1.00 86.56 301 PRO A N 1
ATOM 2346 C CA . PRO A 1 301 ? -8.303 5.362 -0.685 1.00 86.56 301 PRO A CA 1
ATOM 2347 C C . PRO A 1 301 ? -6.953 4.789 -0.241 1.00 86.56 301 PRO A C 1
ATOM 2349 O O . PRO A 1 301 ? -6.320 4.033 -0.981 1.00 86.56 301 PRO A O 1
ATOM 2352 N N . ALA A 1 302 ? -6.538 5.101 0.990 1.00 91.56 302 ALA A N 1
ATOM 2353 C CA . ALA A 1 302 ? -5.249 4.686 1.528 1.00 91.56 302 ALA A CA 1
ATOM 2354 C C . ALA A 1 302 ? -5.182 3.166 1.717 1.00 91.56 302 ALA A C 1
ATOM 2356 O O . ALA A 1 302 ? -4.183 2.553 1.354 1.00 91.56 302 ALA A O 1
ATOM 2357 N N . LEU A 1 303 ? -6.261 2.532 2.186 1.00 92.94 303 LEU A N 1
ATOM 2358 C CA . LEU A 1 303 ? -6.326 1.079 2.355 1.00 92.94 303 LEU A CA 1
ATOM 2359 C C . LEU A 1 303 ? -6.288 0.323 1.019 1.00 92.94 303 LEU A C 1
ATOM 2361 O O . LEU A 1 303 ? -5.642 -0.720 0.915 1.00 92.94 303 LEU A O 1
ATOM 2365 N N . ARG A 1 304 ? -6.916 0.856 -0.036 1.00 87.94 304 ARG A N 1
ATOM 2366 C CA . ARG A 1 304 ? -6.822 0.285 -1.392 1.00 87.94 304 ARG A CA 1
ATOM 2367 C C . ARG A 1 304 ? -5.392 0.340 -1.933 1.00 87.94 304 ARG A C 1
ATOM 2369 O O . ARG A 1 304 ? -4.911 -0.656 -2.473 1.00 87.94 304 ARG A O 1
ATOM 2376 N N . LEU A 1 305 ? -4.695 1.461 -1.749 1.00 88.00 305 LEU A N 1
ATOM 2377 C CA . LEU A 1 305 ? -3.276 1.575 -2.102 1.00 88.00 305 LEU A CA 1
ATOM 2378 C C . LEU A 1 305 ? -2.395 0.668 -1.239 1.00 88.00 305 LEU A C 1
ATOM 2380 O O . LEU A 1 305 ? -1.522 -0.013 -1.769 1.00 88.00 305 LEU A O 1
ATOM 2384 N N . ALA A 1 306 ? -2.666 0.587 0.063 1.00 92.62 306 ALA A N 1
ATOM 2385 C CA . ALA A 1 306 ? -1.982 -0.328 0.967 1.00 92.62 306 ALA A CA 1
ATOM 2386 C C . ALA A 1 306 ? -2.122 -1.779 0.493 1.00 92.62 306 ALA A C 1
ATOM 2388 O O . ALA A 1 306 ? -1.131 -2.500 0.441 1.00 92.62 306 ALA A O 1
ATOM 2389 N N . ARG A 1 307 ? -3.315 -2.196 0.041 1.00 90.69 307 ARG A N 1
ATOM 2390 C CA . ARG A 1 307 ? -3.516 -3.514 -0.579 1.00 90.69 307 ARG A CA 1
ATOM 2391 C C . ARG A 1 307 ? -2.654 -3.710 -1.818 1.00 90.69 307 ARG A C 1
ATOM 2393 O O . ARG A 1 307 ? -2.067 -4.777 -1.961 1.00 90.69 307 ARG A O 1
ATOM 2400 N N . LEU A 1 308 ? -2.560 -2.715 -2.698 1.00 85.69 308 LEU A N 1
ATOM 2401 C CA . LEU A 1 308 ? -1.712 -2.801 -3.892 1.00 85.69 308 LEU A CA 1
ATOM 2402 C C . LEU A 1 308 ? -0.235 -2.959 -3.532 1.00 85.69 308 LEU A C 1
ATOM 2404 O O . LEU A 1 308 ? 0.436 -3.810 -4.115 1.00 85.69 308 LEU A O 1
ATOM 2408 N N . VAL A 1 309 ? 0.249 -2.187 -2.557 1.00 88.19 309 VAL A N 1
ATOM 2409 C CA . VAL A 1 309 ? 1.618 -2.304 -2.045 1.00 88.19 309 VAL A CA 1
ATOM 2410 C C . VAL A 1 309 ? 1.829 -3.687 -1.433 1.00 88.19 309 VAL A C 1
ATOM 2412 O O . VAL A 1 309 ? 2.755 -4.386 -1.821 1.00 88.19 309 VAL A O 1
ATOM 2415 N N . LEU A 1 310 ? 0.961 -4.137 -0.526 1.00 88.44 310 LEU A N 1
ATOM 2416 C CA . LEU A 1 310 ? 1.108 -5.432 0.143 1.00 88.44 310 LEU A CA 1
ATOM 2417 C C . LEU A 1 310 ? 1.009 -6.624 -0.823 1.00 88.44 310 LEU A C 1
ATOM 2419 O O . LEU A 1 310 ? 1.682 -7.627 -0.595 1.00 88.44 310 LEU A O 1
ATOM 2423 N N . ALA A 1 311 ? 0.193 -6.527 -1.879 1.00 82.69 311 ALA A N 1
ATOM 2424 C CA . ALA A 1 311 ? -0.008 -7.599 -2.857 1.00 82.69 311 ALA A CA 1
ATOM 2425 C C . ALA A 1 311 ? 1.137 -7.742 -3.851 1.00 82.69 311 ALA A C 1
ATOM 2427 O O . ALA A 1 311 ? 1.532 -8.860 -4.165 1.00 82.69 311 ALA A O 1
ATOM 2428 N N . ASN A 1 312 ? 1.628 -6.619 -4.369 1.00 75.06 312 ASN A N 1
ATOM 2429 C CA . ASN A 1 312 ? 2.468 -6.636 -5.560 1.00 75.06 312 ASN A CA 1
ATOM 2430 C C . ASN A 1 312 ? 3.921 -6.305 -5.254 1.00 75.06 312 ASN A C 1
ATOM 2432 O O . ASN A 1 312 ? 4.778 -6.591 -6.075 1.00 75.06 312 ASN A O 1
ATOM 2436 N N . LEU A 1 313 ? 4.223 -5.715 -4.094 1.00 75.75 313 LEU A N 1
ATOM 2437 C CA . LEU A 1 313 ? 5.602 -5.492 -3.689 1.00 75.75 313 LEU A CA 1
ATOM 2438 C C . LEU A 1 313 ? 6.164 -6.800 -3.154 1.00 75.75 313 LEU A C 1
ATOM 2440 O O . LEU A 1 313 ? 5.930 -7.127 -1.996 1.00 75.75 313 LEU A O 1
ATOM 2444 N N . THR A 1 314 ? 6.916 -7.546 -3.943 1.00 68.38 314 THR A N 1
ATOM 2445 C CA . THR A 1 314 ? 7.656 -8.719 -3.474 1.00 68.38 314 THR A CA 1
ATOM 2446 C C . THR A 1 314 ? 9.047 -8.292 -3.022 1.00 68.38 314 THR A C 1
ATOM 2448 O O . THR A 1 314 ? 9.903 -7.926 -3.817 1.00 68.38 314 THR A O 1
ATOM 2451 N N . LEU A 1 315 ? 9.249 -8.322 -1.702 1.00 56.06 315 LEU A N 1
ATOM 2452 C CA . LEU A 1 315 ? 10.548 -8.208 -1.045 1.00 56.06 315 LEU A CA 1
ATOM 2453 C C . LEU A 1 315 ? 10.818 -9.602 -0.483 1.00 56.06 315 LEU A C 1
ATOM 2455 O O . LEU A 1 315 ? 10.260 -9.952 0.561 1.00 56.06 315 LEU A O 1
ATOM 2459 N N . ARG A 1 316 ? 11.515 -10.459 -1.235 1.00 52.66 316 ARG A N 1
ATOM 2460 C CA . ARG A 1 316 ? 11.915 -11.767 -0.704 1.00 52.66 316 ARG A CA 1
ATOM 2461 C C . ARG A 1 316 ? 13.078 -11.537 0.250 1.00 52.66 316 ARG A C 1
ATOM 2463 O O . ARG A 1 316 ? 14.079 -10.956 -0.140 1.00 52.66 316 ARG A O 1
ATOM 2470 N N . ASP A 1 317 ? 12.891 -11.979 1.482 1.00 35.50 317 ASP A N 1
ATOM 2471 C CA . ASP A 1 317 ? 13.903 -12.021 2.528 1.00 35.50 317 ASP A CA 1
ATOM 2472 C C . ASP A 1 317 ? 14.078 -13.507 2.880 1.00 35.50 317 ASP A C 1
ATOM 2474 O O . ASP A 1 317 ? 13.099 -14.169 3.231 1.00 35.50 317 ASP A O 1
ATOM 2478 N N . ASN A 1 318 ? 15.291 -14.017 2.649 1.00 36.94 318 ASN A N 1
ATOM 2479 C CA . ASN A 1 318 ? 15.869 -15.289 3.100 1.00 36.94 318 ASN A CA 1
ATOM 2480 C C . ASN A 1 318 ? 15.057 -16.595 2.926 1.00 36.94 318 ASN A C 1
ATOM 2482 O O . ASN A 1 318 ? 14.200 -16.913 3.746 1.00 36.94 318 ASN A O 1
ATOM 2486 N N . LEU A 1 319 ? 15.421 -17.371 1.881 1.00 34.91 319 LEU A N 1
ATOM 2487 C CA . LEU A 1 319 ? 15.437 -18.857 1.746 1.00 34.91 319 LEU A CA 1
ATOM 2488 C C . LEU A 1 319 ? 15.235 -19.295 0.270 1.00 34.91 319 LEU A C 1
ATOM 2490 O O . LEU A 1 319 ? 14.214 -19.892 -0.073 1.00 34.91 319 LEU A O 1
ATOM 2494 N N . GLY A 1 320 ? 16.179 -18.978 -0.630 1.00 37.75 320 GLY A N 1
ATOM 2495 C CA . GLY A 1 320 ? 16.208 -19.554 -1.990 1.00 37.75 320 GLY A CA 1
ATOM 2496 C C . GLY A 1 320 ? 16.676 -18.609 -3.105 1.00 37.75 320 GLY A C 1
ATOM 2497 O O . GLY A 1 320 ? 15.853 -17.980 -3.767 1.00 37.75 320 GLY A O 1
ATOM 2498 N N . GLU A 1 321 ? 17.999 -18.561 -3.253 1.00 49.94 321 GLU A N 1
ATOM 2499 C CA . GLU A 1 321 ? 18.890 -18.280 -4.399 1.00 49.94 321 GLU A CA 1
ATOM 2500 C C . GLU A 1 321 ? 18.749 -17.086 -5.355 1.00 49.94 321 GLU A C 1
ATOM 2502 O O . GLU A 1 321 ? 19.756 -16.797 -5.991 1.00 49.94 321 GLU A O 1
ATOM 2507 N N . VAL A 1 322 ? 17.664 -16.304 -5.422 1.00 49.12 322 VAL A N 1
ATOM 2508 C CA . VAL A 1 322 ? 17.776 -14.981 -6.082 1.00 49.12 322 VAL A CA 1
ATOM 2509 C C . VAL A 1 322 ? 16.903 -13.905 -5.433 1.00 49.12 322 VAL A C 1
ATOM 2511 O O . VAL A 1 322 ? 15.675 -14.021 -5.350 1.00 49.12 322 VAL A O 1
ATOM 2514 N N . GLU A 1 323 ? 17.560 -12.842 -4.967 1.00 56.75 323 GLU A N 1
ATOM 2515 C CA . GLU A 1 323 ? 16.950 -11.630 -4.423 1.00 56.75 323 GLU A CA 1
ATOM 2516 C C . GLU A 1 323 ? 16.526 -10.707 -5.569 1.00 56.75 323 GLU A C 1
ATOM 2518 O O . GLU A 1 323 ? 17.363 -10.136 -6.264 1.00 56.75 323 GLU A O 1
ATOM 2523 N N . ALA A 1 324 ? 15.218 -10.532 -5.759 1.00 59.03 324 ALA A N 1
ATOM 2524 C CA . ALA A 1 324 ? 14.708 -9.555 -6.711 1.00 59.03 324 ALA A CA 1
ATOM 2525 C C . ALA A 1 324 ? 13.593 -8.714 -6.094 1.00 59.03 324 ALA A C 1
ATOM 2527 O O . ALA A 1 324 ? 12.457 -9.192 -5.991 1.00 59.03 324 ALA A O 1
ATOM 2528 N N . PRO A 1 325 ? 13.867 -7.460 -5.686 1.00 64.06 325 PRO A N 1
ATOM 2529 C CA . PRO A 1 325 ? 12.815 -6.487 -5.460 1.00 64.06 325 PRO A CA 1
ATOM 2530 C C . PRO A 1 325 ? 12.008 -6.361 -6.750 1.00 64.06 325 PRO A C 1
ATOM 2532 O O . PRO A 1 325 ? 12.511 -5.905 -7.781 1.00 64.06 325 PRO A O 1
ATOM 2535 N N . SER A 1 326 ? 10.754 -6.793 -6.706 1.00 73.12 326 SER A N 1
ATOM 2536 C CA . SER A 1 326 ? 9.874 -6.711 -7.860 1.00 73.12 326 SER A CA 1
ATOM 2537 C C . SER A 1 326 ? 8.511 -6.168 -7.481 1.00 73.12 326 SER A C 1
ATOM 2539 O O . SER A 1 326 ? 8.015 -6.332 -6.365 1.00 73.12 326 SER A O 1
ATOM 2541 N N . PHE A 1 327 ? 7.935 -5.450 -8.432 1.00 78.94 327 PHE A N 1
ATOM 2542 C CA . PHE A 1 327 ? 6.571 -4.975 -8.367 1.00 78.94 327 PHE A CA 1
ATOM 2543 C C . PHE A 1 327 ? 5.953 -5.148 -9.732 1.00 78.94 327 PHE A C 1
ATOM 2545 O O . PHE A 1 327 ? 6.436 -4.548 -10.688 1.00 78.94 327 PHE A O 1
ATOM 2552 N N . MET A 1 328 ? 4.919 -5.976 -9.811 1.00 78.00 328 MET A N 1
ATOM 2553 C CA . MET A 1 328 ? 4.238 -6.319 -11.053 1.00 78.00 328 MET A CA 1
ATOM 2554 C C . MET A 1 328 ? 2.732 -6.205 -10.857 1.00 78.00 328 MET A C 1
ATOM 2556 O O . MET A 1 328 ? 2.184 -6.777 -9.922 1.00 78.00 328 MET A O 1
ATOM 2560 N N . LEU A 1 329 ? 2.069 -5.462 -11.740 1.00 78.50 329 LEU A N 1
ATOM 2561 C CA . LEU A 1 329 ? 0.618 -5.308 -11.777 1.00 78.50 329 LEU A CA 1
ATOM 2562 C C . LEU A 1 329 ? 0.055 -6.009 -13.003 1.00 78.50 329 LEU A C 1
ATOM 2564 O O . LEU A 1 329 ? 0.479 -5.721 -14.117 1.00 78.50 329 LEU A O 1
ATOM 2568 N N . ASP A 1 330 ? -0.928 -6.881 -12.793 1.00 82.19 330 ASP A N 1
ATOM 2569 C CA . ASP A 1 330 ? -1.702 -7.490 -13.874 1.00 82.19 330 ASP A CA 1
ATOM 2570 C C . ASP A 1 330 ? -2.680 -6.460 -14.457 1.00 82.19 330 ASP A C 1
ATOM 2572 O O . ASP A 1 330 ? -3.647 -6.060 -13.797 1.00 82.19 330 ASP A O 1
ATOM 2576 N N . MET A 1 331 ? -2.435 -6.023 -15.692 1.00 81.88 331 MET A N 1
ATOM 2577 C CA . MET A 1 331 ? -3.260 -5.000 -16.335 1.00 81.88 331 MET A CA 1
ATOM 2578 C C . MET A 1 331 ? -4.647 -5.508 -16.720 1.00 81.88 331 MET A C 1
ATOM 2580 O O . MET A 1 331 ? -5.602 -4.729 -16.682 1.00 81.88 331 MET A O 1
ATOM 2584 N N . ASN A 1 332 ? -4.785 -6.801 -17.022 1.00 82.25 332 ASN A N 1
ATOM 2585 C CA . ASN A 1 332 ? -6.071 -7.394 -17.381 1.00 82.25 332 ASN A CA 1
ATOM 2586 C C . ASN A 1 332 ? -6.988 -7.417 -16.161 1.00 82.25 332 ASN A C 1
ATOM 2588 O O . ASN A 1 332 ? -8.076 -6.844 -16.200 1.00 82.25 332 ASN A O 1
ATOM 2592 N N . GLN A 1 333 ? -6.508 -7.964 -15.040 1.00 79.31 333 GLN A N 1
ATOM 2593 C CA . GLN A 1 333 ? -7.291 -7.991 -13.801 1.00 79.31 333 GLN A CA 1
ATOM 2594 C C . GLN A 1 333 ? -7.641 -6.586 -13.314 1.00 79.31 333 GLN A C 1
ATOM 2596 O O . GLN A 1 333 ? -8.734 -6.352 -12.792 1.00 79.31 333 GLN A O 1
ATOM 2601 N N . LEU A 1 334 ? -6.717 -5.634 -13.461 1.00 79.12 334 LEU A N 1
ATOM 2602 C CA . LEU A 1 334 ? -6.967 -4.259 -13.064 1.00 79.12 334 LEU A CA 1
ATO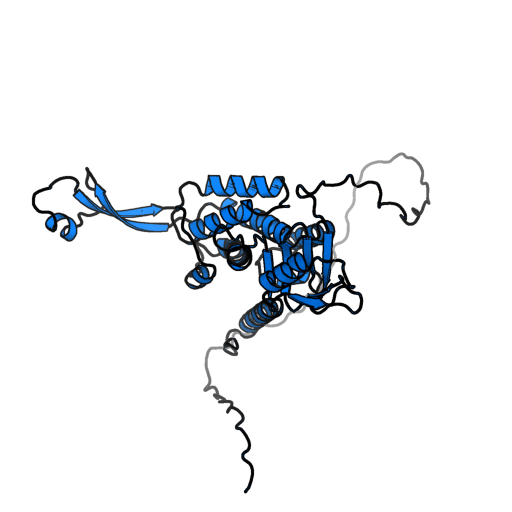M 2603 C C . LEU A 1 334 ? -8.068 -3.616 -13.923 1.00 79.12 334 LEU A C 1
ATOM 2605 O O . LEU A 1 334 ? -8.977 -2.979 -13.384 1.00 79.12 334 LEU A O 1
ATOM 2609 N N . PHE A 1 335 ? -8.016 -3.814 -15.241 1.00 81.06 335 PHE A N 1
ATOM 2610 C CA . PHE A 1 335 ? -9.037 -3.333 -16.164 1.00 81.06 335 PHE A CA 1
ATOM 2611 C C . PHE A 1 335 ? -10.402 -3.983 -15.906 1.00 81.06 335 PHE A C 1
ATOM 2613 O O . PHE A 1 335 ? -11.405 -3.278 -15.794 1.00 81.06 335 PHE A O 1
ATOM 2620 N N . GLU A 1 336 ? -10.450 -5.305 -15.741 1.00 83.25 336 GLU A N 1
ATOM 2621 C CA . GLU A 1 336 ? -11.679 -6.050 -15.452 1.00 83.25 336 GLU A CA 1
ATOM 2622 C C . GLU A 1 336 ? -12.341 -5.579 -14.158 1.00 83.25 336 GLU A C 1
ATOM 2624 O O . GLU A 1 336 ? -13.547 -5.315 -14.137 1.00 83.25 336 GLU A O 1
ATOM 2629 N N . ARG A 1 337 ? -11.560 -5.404 -13.084 1.00 78.12 337 ARG A N 1
ATOM 2630 C CA . ARG A 1 337 ? -12.068 -4.873 -11.811 1.00 78.12 337 ARG A CA 1
ATOM 2631 C C . ARG A 1 337 ? -12.630 -3.468 -11.976 1.00 78.12 337 ARG A C 1
ATOM 2633 O O . ARG A 1 337 ? -13.726 -3.197 -11.485 1.00 78.12 337 ARG A O 1
ATOM 2640 N N . PHE A 1 338 ? -11.918 -2.596 -12.688 1.00 81.62 338 PHE A N 1
ATOM 2641 C CA . PHE A 1 338 ? -12.373 -1.235 -12.964 1.00 81.62 338 PHE A CA 1
ATOM 2642 C C . PHE A 1 338 ? -13.701 -1.219 -13.730 1.00 81.62 338 PHE A C 1
ATOM 2644 O O . PHE A 1 338 ? -14.655 -0.564 -13.304 1.00 81.62 338 PHE A O 1
ATOM 2651 N N . VAL A 1 339 ? -13.785 -1.954 -14.843 1.00 82.88 339 VAL A N 1
ATOM 2652 C CA . VAL A 1 339 ? -15.001 -2.023 -15.663 1.00 82.88 339 VAL A CA 1
ATOM 2653 C C . VAL A 1 339 ? -16.153 -2.610 -14.853 1.00 82.88 339 VAL A C 1
ATOM 2655 O O . VAL A 1 339 ? -17.242 -2.039 -14.848 1.00 82.88 339 VAL A O 1
ATOM 2658 N N . THR A 1 340 ? -15.911 -3.688 -14.108 1.00 80.12 340 THR A N 1
ATOM 2659 C CA . THR A 1 340 ? -16.921 -4.337 -13.262 1.00 80.12 340 THR A CA 1
ATOM 2660 C C . THR A 1 340 ? -17.491 -3.371 -12.228 1.00 80.12 340 THR A C 1
ATOM 2662 O O . THR A 1 340 ? -18.708 -3.246 -12.097 1.00 80.12 340 THR A O 1
ATOM 2665 N N . GLU A 1 341 ? -16.638 -2.648 -11.504 1.00 76.75 341 GLU A N 1
ATOM 2666 C CA . GLU A 1 341 ? -17.079 -1.717 -10.467 1.00 76.75 341 GLU A CA 1
ATOM 2667 C C . GLU A 1 341 ? -17.816 -0.503 -11.056 1.00 76.75 341 GLU A C 1
ATOM 2669 O O . GLU A 1 341 ? -18.859 -0.087 -10.540 1.00 76.75 341 GLU A O 1
ATOM 2674 N N . ARG A 1 342 ? -17.343 0.029 -12.190 1.00 81.25 342 ARG A N 1
ATOM 2675 C CA . ARG A 1 342 ? -18.032 1.103 -12.920 1.00 81.25 342 ARG A CA 1
ATOM 2676 C C . ARG A 1 342 ? -19.404 0.670 -13.419 1.00 81.25 342 ARG A C 1
ATOM 2678 O O . ARG A 1 342 ? -20.371 1.410 -13.229 1.00 81.25 342 ARG A O 1
ATOM 2685 N N . LEU A 1 343 ? -19.505 -0.519 -14.009 1.00 82.81 343 LEU A N 1
ATOM 2686 C CA . LEU A 1 343 ? -20.773 -1.073 -14.475 1.00 82.81 343 LEU A CA 1
ATOM 2687 C C . LEU A 1 343 ? -21.722 -1.348 -13.308 1.00 82.81 343 LEU A C 1
ATOM 2689 O O . LEU A 1 343 ? -22.883 -0.955 -13.388 1.00 82.81 343 LEU A O 1
ATOM 2693 N N . ARG A 1 344 ? -21.241 -1.917 -12.193 1.00 79.94 344 ARG A N 1
ATOM 2694 C CA . ARG A 1 344 ? -22.059 -2.102 -10.983 1.00 79.94 344 ARG A CA 1
ATOM 2695 C C . ARG A 1 344 ? -22.647 -0.790 -10.504 1.00 79.94 344 ARG A C 1
ATOM 2697 O O . ARG A 1 344 ? -23.829 -0.755 -10.194 1.00 79.94 344 ARG A O 1
ATOM 2704 N N . ARG A 1 345 ? -21.856 0.289 -10.458 1.00 80.44 345 ARG A N 1
ATOM 2705 C CA . ARG A 1 345 ? -22.337 1.627 -10.067 1.00 80.44 345 ARG A CA 1
ATOM 2706 C C . ARG A 1 345 ? -23.367 2.181 -11.048 1.00 80.44 345 ARG A C 1
ATOM 2708 O O . ARG A 1 345 ? -24.401 2.672 -10.606 1.00 80.44 345 ARG A O 1
ATOM 2715 N N . ALA A 1 346 ? -23.101 2.083 -12.349 1.00 82.50 346 ALA A N 1
ATOM 2716 C CA . ALA A 1 346 ? -23.993 2.588 -13.392 1.00 82.50 346 ALA A CA 1
ATOM 2717 C C . ALA A 1 346 ? -25.315 1.804 -13.489 1.00 82.50 346 ALA A C 1
ATOM 2719 O O . ALA A 1 346 ? -26.342 2.369 -13.862 1.00 82.50 346 ALA A O 1
ATOM 2720 N N . LEU A 1 347 ? -25.297 0.514 -13.143 1.00 85.44 347 LEU A N 1
ATOM 2721 C CA . LEU A 1 347 ? -26.438 -0.398 -13.237 1.00 85.44 347 LEU A CA 1
ATOM 2722 C C . LEU A 1 347 ? -27.076 -0.724 -11.877 1.00 85.44 347 LEU A C 1
ATOM 2724 O O . LEU A 1 347 ? -27.929 -1.614 -11.815 1.00 85.44 347 LEU A O 1
ATOM 2728 N N . ARG A 1 348 ? -26.722 -0.003 -10.796 1.00 77.06 348 ARG A N 1
ATOM 2729 C CA . ARG A 1 348 ? -27.340 -0.193 -9.470 1.00 77.06 348 ARG A CA 1
ATOM 2730 C C . ARG A 1 348 ? -28.862 -0.120 -9.579 1.00 77.06 348 ARG A C 1
ATOM 2732 O O . ARG A 1 348 ? -29.412 0.851 -10.090 1.00 77.06 348 ARG A O 1
ATOM 2739 N N . GLY A 1 349 ? -29.536 -1.161 -9.092 1.00 72.12 349 GLY A N 1
ATOM 2740 C CA . GLY A 1 349 ? -30.997 -1.278 -9.128 1.00 72.12 349 GLY A CA 1
ATOM 2741 C C . GLY A 1 349 ? -31.583 -1.755 -10.463 1.00 72.12 349 GLY A C 1
ATOM 2742 O O . GLY A 1 349 ? -32.803 -1.835 -10.575 1.00 72.12 349 GLY A O 1
ATOM 2743 N N . ARG A 1 350 ? -30.753 -2.080 -11.467 1.00 71.88 350 ARG A N 1
ATOM 2744 C CA . ARG A 1 350 ? -31.201 -2.616 -12.767 1.00 71.88 350 ARG A CA 1
ATOM 2745 C C . ARG A 1 350 ? -30.709 -4.035 -13.040 1.00 71.88 350 ARG A C 1
ATOM 2747 O O . ARG A 1 350 ? -31.486 -4.818 -13.571 1.00 71.88 350 ARG A O 1
ATOM 2754 N N . LEU A 1 351 ? -29.468 -4.365 -12.679 1.00 69.88 351 LEU A N 1
ATOM 2755 C CA . LEU A 1 351 ? -28.848 -5.686 -12.860 1.00 69.88 351 LEU A CA 1
ATOM 2756 C C . LEU A 1 351 ? -27.836 -5.954 -11.736 1.00 69.88 351 LEU A C 1
ATOM 2758 O O . LEU A 1 351 ? -27.175 -5.021 -11.279 1.00 69.88 351 LEU A O 1
ATOM 2762 N N . ASP A 1 352 ? -27.695 -7.218 -11.330 1.00 65.38 352 ASP A N 1
ATOM 2763 C CA . ASP A 1 352 ? -26.623 -7.666 -10.435 1.00 65.38 352 ASP A CA 1
ATOM 2764 C C . ASP A 1 352 ? -25.490 -8.296 -11.263 1.00 65.38 352 ASP A C 1
ATOM 2766 O O . ASP A 1 352 ? -25.747 -9.119 -12.143 1.00 65.38 352 ASP A O 1
ATOM 2770 N N . LEU A 1 353 ? -24.247 -7.865 -11.033 1.00 61.94 353 LEU A N 1
ATOM 2771 C CA . LEU A 1 353 ? -23.076 -8.282 -11.814 1.00 61.94 353 LEU A CA 1
ATOM 2772 C C . LEU A 1 353 ? -22.124 -9.099 -10.942 1.00 61.94 353 LEU A C 1
ATOM 2774 O O . LEU A 1 353 ? -21.401 -8.549 -10.098 1.00 61.94 353 LEU A O 1
ATOM 2778 N N . GLN A 1 354 ? -22.074 -10.404 -11.201 1.00 58.66 354 GLN A N 1
ATOM 2779 C CA . GLN A 1 354 ? -21.055 -11.288 -10.644 1.00 58.66 354 GLN A CA 1
ATOM 2780 C C . GLN A 1 354 ? -19.786 -11.243 -11.513 1.00 58.66 354 GLN A C 1
ATOM 2782 O O . GLN A 1 354 ? -19.899 -11.253 -12.740 1.00 58.66 354 GLN A O 1
ATOM 2787 N N . PRO A 1 355 ? -18.588 -11.146 -10.908 1.00 53.25 355 PRO A N 1
ATOM 2788 C CA . PRO A 1 355 ? -17.347 -11.240 -11.663 1.00 53.25 355 PRO A CA 1
ATOM 2789 C C . PRO A 1 355 ? -17.190 -12.665 -12.213 1.00 53.25 355 PRO A C 1
ATOM 2791 O O . PRO A 1 355 ? -17.566 -13.629 -11.545 1.00 53.25 355 PRO A O 1
ATOM 2794 N N . LEU A 1 356 ? -16.652 -12.789 -13.430 1.00 49.94 356 LEU A N 1
ATOM 2795 C CA . LEU A 1 356 ? -16.173 -14.070 -13.950 1.00 49.94 356 LEU A CA 1
ATOM 2796 C C . LEU A 1 356 ? -14.975 -14.477 -13.082 1.00 49.94 356 LEU A C 1
ATOM 2798 O O . LEU A 1 356 ? -14.061 -13.673 -12.904 1.00 49.94 356 LEU A O 1
ATOM 2802 N N . GLY A 1 357 ? -15.088 -15.641 -12.440 1.00 41.44 357 GLY A N 1
ATOM 2803 C CA . GLY A 1 357 ? -14.135 -16.137 -11.442 1.00 41.44 357 GLY A CA 1
ATOM 2804 C C . GLY A 1 357 ? -12.750 -16.426 -11.990 1.00 41.44 357 GLY A C 1
ATOM 2805 O O . GLY A 1 357 ? -12.651 -16.740 -13.198 1.00 41.44 357 GLY A O 1
#

Sequence (357 aa):
MPGHPHPFPRIARRTPLGSPWPRACWGIQDGRPSVPRQGGAGAVATPGLTQDVGSVPPPLRDAADALGGVESPTKYVARLTLQEHRNSEPLPLTDAQAGALNSAGGGRYLSVEPAETPGHWQVTAHNYVGSILLDGIQVLVRPKIPLRNLFLLLEVGLREQDWRDEAAFYERSLHLLPAIVSFFARTTETTLARGLYHSYRERHDRLVALRGRLDVARQLARPGSAIPIACQFTEFTADLFENSYLKAAVSRSLRVAGVQPADRQRLMRHLVALDDVGDVRHRPTDLDDVTFTRLNEHYKPALRLARLVLANLTLRDNLGEVEAPSFMLDMNQLFERFVTERLRRALRGRLDLQPLG

Radius of gyration: 30.27 Å; chains: 1; bounding box: 75×101×81 Å

Secondary structure (DSSP, 8-state):
-PPPPPPPPP--PPPPPP-------------PPPPPPP-----------------PPPP----SS-S-----SS--SEEEEEETT-BPPPEE--HHHHHHHHHHHTTTSEEEEE-SSTTEEEEEE-SEEEEEEETTEEEEEE-SS-HHHHHHHTT----HHHHHHHHHHHHHH--HHHHHHHHHHHHHHHHHTT----EEEEEEEEESS--SEE-HHHHHTSTT--SSEEEEEEEEES-SHHHHHHHHHHHHHTT-TT--HHHHHHHHHHHHHTTTS------GGGGGG----TTTGGGHHHHHHHHHHHHHEE---SSSS----EEEEEHHHHHHHHHHHHHHHHTTTT---PPP-

Foldseek 3Di:
DDDDDDDDDDDDDDDDDDDDDDDDDDDDDDDDDDDDDDDDDDDDDDDDDDDDDDDDDDDDDPPPPPDPDPPFPAQFPEEAEAEAQDKGDWDQDDPVRLVQCCVVCVVPAWHWAADPDPNTIMIGGHQKAFWKDWPSYIYGYHYPDQCLVVVLLLPLVDDSVLVVVLSVVCVVQVGDLLSLLLSLLVLLVVLCVVPQQKDKDKDWDFAQDEDADFPVVVQVVDPPDPPSTTYIDIDTDSQDPLLLLLLQLLVLSLPDGPHDPVSNVSSVVSNVSSVRHDNDDDALCVCVPDDDDPRCVSSSSSNSSSSQSRHFQDQDDDDDDIGMGIGMDRNVVSNQVSVQVVVCVVCPPPDDDDRDD